Protein AF-A0A679JM27-F1 (afdb_monomer)

Mean predicted aligned error: 10.11 Å

Nearest PDB structures (foldseek):
  4mu6-assembly1_A  TM=3.374E-01  e=8.073E+00  Legionella pneumophila subsp. pneumophila str. Philadelphia 1

Radius of gyration: 31.91 Å; Cα contacts (8 Å, |Δi|>4): 393; chains: 1; bounding box: 69×32×100 Å

Organism: Variovorax paradoxus (NCBI:txid34073)

pLDDT: mean 82.08, std 11.97, range [46.47, 97.38]

Secondary structure (DSSP, 8-state):
-HHHHHHHHHHHHHHHHHHHHHHHHHHHHTTS--THHHHHHHHHHHHHHHHHHHHHHHHHHHHHHHHHHT--TTTHHHHHHHHHHHHHHHHHHHHHHHHHHHHHHHHHHHHHHHHHHHHHHHHH-GGG---HHHHH-TTSHHHHS-HHHHHHHHHHTTT--EEEEEEEEPPTT-SSSTT-EEEEEEEETT-SSEEPHHHHHHHHH--STTSS--HHHHHHHHHHHHHHSEETTEE-EEEE-TTSSSEEEEEETTEEEEEEE-SS-EEEEEEEE--

Solvent-accessible surface area (backbone atoms only — not comparable to full-atom values): 14594 Å² total; per-residue (Å²): 112,72,64,57,73,54,43,33,61,50,51,28,53,49,26,53,57,49,30,57,53,35,54,52,50,48,67,72,46,59,89,20,68,55,78,62,53,65,56,44,58,51,42,39,53,51,30,52,51,44,35,51,49,28,52,54,38,47,54,51,44,52,52,32,50,51,53,58,75,69,54,55,87,92,52,39,70,64,56,42,50,54,32,50,55,57,45,48,52,45,53,54,52,50,54,54,43,52,53,48,49,50,50,44,50,52,53,50,52,53,50,52,51,52,54,49,52,52,52,49,52,38,68,73,36,63,30,54,50,66,47,60,37,41,52,56,30,78,45,14,54,61,58,68,39,54,75,68,46,49,51,52,41,37,56,32,29,54,93,28,29,28,75,40,71,38,82,38,62,29,56,75,84,40,92,71,70,46,55,37,70,34,46,27,49,44,36,38,56,97,48,96,45,23,53,30,41,57,39,50,47,32,41,59,78,37,82,53,77,57,40,41,62,36,47,55,62,52,44,72,56,49,48,40,38,76,77,67,54,22,47,97,88,36,79,55,51,84,40,70,44,91,82,77,63,64,35,36,29,43,52,48,99,55,33,45,34,40,32,33,54,51,100,86,48,49,32,37,52,48,51,36,56,52,129

Sequence (275 aa):
MAGLRAGLPALRAQARLLRLRVDALVRLLDGSGAAELAQLQLDAVELVQVDLRCDLGGQSAEAGFKLILACDIEQVELVTRQAVLGLHLVIQDHAADVAMVHQCALNAAAVEATYQNDRDTISQFPNLGLTRFLIHDAEGPVAKLSGAELTLLNTKLAAHAAVTWVRAKLPGTRVHRSGEWLYVPETLKNFPYQPSAEVFHDWIWESRAGHGQAAGVMLTYLGPIHGKKLLLGTPYTWVQATDGNRNWKVSHPNLVLNVILDRHKALLITFYKLN

Structure (mmCIF, N/CA/C/O backbone):
data_AF-A0A679JM27-F1
#
_entry.id   AF-A0A679JM27-F1
#
loop_
_atom_site.group_PDB
_atom_site.id
_atom_site.type_symbol
_atom_site.label_atom_id
_atom_site.label_alt_id
_atom_site.label_comp_id
_atom_site.label_asym_id
_atom_site.label_entity_id
_atom_site.label_seq_id
_atom_site.pdbx_PDB_ins_code
_atom_site.Cartn_x
_atom_site.Cartn_y
_atom_site.Cartn_z
_atom_site.occupancy
_atom_site.B_iso_or_equiv
_atom_site.auth_seq_id
_atom_site.auth_comp_id
_atom_site.auth_asym_id
_atom_site.auth_atom_id
_atom_site.pdbx_PDB_model_num
ATOM 1 N N . MET A 1 1 ? 28.207 1.609 -39.167 1.00 57.12 1 MET A N 1
ATOM 2 C CA . MET A 1 1 ? 29.404 0.819 -38.785 1.00 57.12 1 MET A CA 1
ATOM 3 C C . MET A 1 1 ? 29.874 1.176 -37.372 1.00 57.12 1 MET A C 1
ATOM 5 O O . MET A 1 1 ? 29.626 0.391 -36.468 1.00 57.12 1 MET A O 1
ATOM 9 N N . ALA A 1 2 ? 30.456 2.364 -37.138 1.00 60.56 2 ALA A N 1
ATOM 10 C CA . ALA A 1 2 ? 30.930 2.784 -35.806 1.00 60.56 2 ALA A CA 1
ATOM 11 C C . ALA A 1 2 ? 29.817 2.841 -34.736 1.00 60.56 2 ALA A C 1
ATOM 13 O O . ALA A 1 2 ? 30.041 2.444 -33.597 1.00 60.56 2 ALA A O 1
ATOM 14 N N . GLY A 1 3 ? 28.600 3.242 -35.131 1.00 73.06 3 GLY A N 1
ATOM 15 C CA . GLY A 1 3 ? 27.439 3.308 -34.235 1.00 73.06 3 GLY A CA 1
ATOM 16 C C . GLY A 1 3 ? 27.034 1.965 -33.615 1.00 73.06 3 GLY A C 1
ATOM 17 O O . GLY A 1 3 ? 26.798 1.917 -32.418 1.00 73.06 3 GLY A O 1
ATOM 18 N N . LEU A 1 4 ? 27.028 0.860 -34.375 1.00 75.12 4 LEU A N 1
ATOM 19 C CA . LEU A 1 4 ? 26.673 -0.471 -33.845 1.00 75.12 4 LEU A CA 1
ATOM 20 C C . LEU A 1 4 ? 27.758 -1.042 -32.924 1.00 75.12 4 LEU A C 1
ATOM 22 O O . LEU A 1 4 ? 27.443 -1.598 -31.876 1.00 75.12 4 LEU A O 1
ATOM 26 N N . ARG A 1 5 ? 29.037 -0.874 -33.298 1.00 75.25 5 ARG A N 1
ATOM 27 C CA . ARG A 1 5 ? 30.181 -1.362 -32.506 1.00 75.25 5 ARG A CA 1
ATOM 28 C C . ARG A 1 5 ? 30.273 -0.697 -31.132 1.00 75.25 5 ARG A C 1
ATOM 30 O O . ARG A 1 5 ? 30.683 -1.350 -30.182 1.00 75.25 5 ARG A O 1
ATOM 37 N N . ALA A 1 6 ? 29.890 0.574 -31.025 1.00 79.25 6 ALA A N 1
ATOM 38 C CA . ALA A 1 6 ? 29.829 1.280 -29.747 1.00 79.25 6 ALA A CA 1
ATOM 39 C C . ALA A 1 6 ? 28.467 1.115 -29.042 1.00 79.25 6 ALA A C 1
ATOM 41 O O . ALA A 1 6 ? 28.415 0.989 -27.820 1.00 79.25 6 ALA A O 1
ATOM 42 N N . GLY A 1 7 ? 27.371 1.094 -29.805 1.00 84.31 7 GLY A N 1
ATOM 43 C CA . GLY A 1 7 ? 26.002 1.107 -29.290 1.00 84.31 7 GLY A CA 1
ATOM 44 C C . GLY A 1 7 ? 25.559 -0.202 -28.644 1.00 84.31 7 GLY A C 1
ATOM 45 O O . GLY A 1 7 ? 24.964 -0.164 -27.571 1.00 84.31 7 GLY A O 1
ATOM 46 N N . LEU A 1 8 ? 25.882 -1.361 -29.233 1.00 86.62 8 LEU A N 1
ATOM 47 C CA . LEU A 1 8 ? 25.468 -2.663 -28.687 1.00 86.62 8 LEU A CA 1
ATOM 48 C C . LEU A 1 8 ? 26.109 -2.961 -27.315 1.00 86.62 8 LEU A C 1
ATOM 50 O O . LEU A 1 8 ? 25.371 -3.305 -26.391 1.00 86.62 8 LEU A O 1
ATOM 54 N N . PRO A 1 9 ? 27.433 -2.774 -27.103 1.00 89.62 9 PRO A N 1
ATOM 55 C CA . PRO A 1 9 ? 28.026 -2.944 -25.775 1.00 89.62 9 PRO A CA 1
ATOM 56 C C . PRO A 1 9 ? 27.482 -1.957 -24.735 1.00 89.62 9 PRO A C 1
ATOM 58 O O . PRO A 1 9 ? 27.266 -2.340 -23.584 1.00 89.62 9 PRO A O 1
ATOM 61 N N . ALA A 1 10 ? 27.238 -0.701 -25.128 1.00 91.06 10 ALA A N 1
ATOM 62 C CA . ALA A 1 10 ? 26.687 0.315 -24.233 1.00 91.06 10 ALA A CA 1
ATOM 63 C C . ALA A 1 10 ? 25.250 -0.022 -23.807 1.00 91.06 10 ALA A C 1
ATOM 65 O O . ALA A 1 10 ? 24.943 0.002 -22.615 1.00 91.06 10 ALA A O 1
ATOM 66 N N . LEU A 1 11 ? 24.393 -0.402 -24.760 1.00 93.12 11 LEU A N 1
ATOM 67 C CA . LEU A 1 11 ? 23.014 -0.809 -24.494 1.00 93.12 11 LEU A CA 1
ATOM 68 C C . LEU A 1 11 ? 22.958 -2.059 -23.610 1.00 93.12 11 LEU A C 1
ATOM 70 O O . LEU A 1 11 ? 22.202 -2.097 -22.643 1.00 93.12 11 LEU A O 1
ATOM 74 N N . ARG A 1 12 ? 23.825 -3.044 -23.870 1.00 93.56 12 ARG A N 1
ATOM 75 C CA . ARG A 1 12 ? 23.976 -4.243 -23.034 1.00 93.56 12 ARG A CA 1
ATOM 76 C C . ARG A 1 12 ? 24.317 -3.896 -21.584 1.00 93.56 12 ARG A C 1
ATOM 78 O O . ARG A 1 12 ? 23.720 -4.435 -20.653 1.00 93.56 12 ARG A O 1
ATOM 85 N N . ALA A 1 13 ? 25.276 -2.992 -21.377 1.00 93.69 13 ALA A N 1
ATOM 86 C CA . ALA A 1 13 ? 25.660 -2.544 -20.041 1.00 93.69 13 ALA A CA 1
ATOM 87 C C . ALA A 1 13 ? 24.505 -1.817 -19.331 1.00 93.69 13 ALA A C 1
ATOM 89 O O . ALA A 1 13 ? 24.246 -2.081 -18.157 1.00 93.69 13 ALA A O 1
ATOM 90 N N . GLN A 1 14 ? 23.776 -0.958 -20.050 1.00 94.81 14 GLN A N 1
ATOM 91 C CA . GLN A 1 14 ? 22.591 -0.276 -19.526 1.00 94.81 14 GLN A CA 1
ATOM 92 C C . GLN A 1 14 ? 21.486 -1.263 -19.138 1.00 94.81 14 GLN A C 1
ATOM 94 O O . GLN A 1 14 ? 20.970 -1.176 -18.025 1.00 94.81 14 GLN A O 1
ATOM 99 N N . ALA A 1 15 ? 21.173 -2.238 -19.998 1.00 95.75 15 ALA A N 1
ATOM 100 C CA . ALA A 1 15 ? 20.165 -3.260 -19.727 1.00 95.75 15 ALA A CA 1
ATOM 101 C C . ALA A 1 15 ? 20.501 -4.074 -18.466 1.00 95.75 15 ALA A C 1
ATOM 103 O O . ALA A 1 15 ? 19.635 -4.298 -17.623 1.00 95.75 15 ALA A O 1
ATOM 104 N N . ARG A 1 16 ? 21.775 -4.445 -18.272 1.00 96.25 16 ARG A N 1
ATOM 105 C CA . ARG A 1 16 ? 22.239 -5.153 -17.064 1.00 96.25 16 ARG A CA 1
ATOM 106 C C . ARG A 1 16 ? 22.099 -4.328 -15.791 1.00 96.25 16 ARG A C 1
ATOM 108 O O . ARG A 1 16 ? 21.625 -4.844 -14.782 1.00 96.25 16 ARG A O 1
ATOM 115 N N . LEU A 1 17 ? 22.518 -3.064 -15.826 1.00 96.19 17 LEU A N 1
ATOM 116 C CA . LEU A 1 17 ? 22.391 -2.169 -14.674 1.00 96.19 17 LEU A CA 1
ATOM 117 C C . LEU A 1 17 ? 20.921 -1.934 -14.320 1.00 96.19 17 LEU A C 1
ATOM 119 O O . LEU A 1 17 ? 20.547 -2.001 -13.150 1.00 96.19 17 LEU A O 1
ATOM 123 N N . LEU A 1 18 ? 20.084 -1.713 -15.333 1.00 97.25 18 LEU A N 1
ATOM 124 C CA . LEU A 1 18 ? 18.654 -1.526 -15.142 1.00 97.25 18 LEU A CA 1
ATOM 125 C C . LEU A 1 18 ? 17.989 -2.793 -14.602 1.00 97.25 18 LEU A C 1
ATOM 127 O O . LEU A 1 18 ? 17.172 -2.696 -13.693 1.00 97.25 18 LEU A O 1
ATOM 131 N N . ARG A 1 19 ? 18.390 -3.979 -15.070 1.00 96.44 19 ARG A N 1
ATOM 132 C CA . ARG A 1 19 ? 17.890 -5.253 -14.545 1.00 96.44 19 ARG A CA 1
ATOM 133 C C . ARG A 1 19 ? 18.154 -5.394 -13.048 1.00 96.44 19 ARG A C 1
ATOM 135 O O . ARG A 1 19 ? 17.239 -5.739 -12.315 1.00 96.44 19 ARG A O 1
ATOM 142 N N . LEU A 1 20 ? 19.367 -5.089 -12.578 1.00 95.88 20 LEU A N 1
ATOM 143 C CA . LEU A 1 20 ? 19.686 -5.151 -11.143 1.00 95.88 20 LEU A CA 1
ATOM 144 C C . LEU A 1 20 ? 18.775 -4.236 -10.313 1.00 95.88 20 LEU A C 1
ATOM 146 O O . LEU A 1 20 ? 18.345 -4.608 -9.222 1.00 95.88 20 LEU A O 1
ATOM 150 N N . ARG A 1 21 ? 18.468 -3.047 -10.843 1.00 96.50 21 ARG A N 1
ATOM 151 C CA . ARG A 1 21 ? 17.538 -2.096 -10.226 1.00 96.50 21 ARG A CA 1
ATOM 152 C C . ARG A 1 21 ? 16.104 -2.635 -10.212 1.00 96.50 21 ARG A C 1
ATOM 154 O O . ARG A 1 21 ? 15.470 -2.608 -9.163 1.00 96.50 21 ARG A O 1
ATOM 161 N N . VAL A 1 22 ? 15.616 -3.168 -11.333 1.00 96.69 22 VAL A N 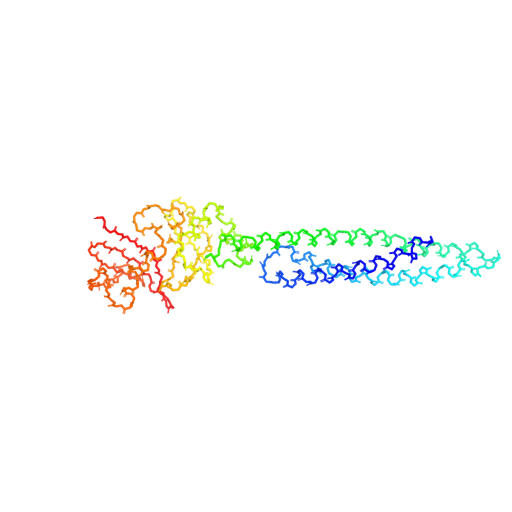1
ATOM 162 C CA . VAL A 1 22 ? 14.280 -3.781 -11.443 1.00 96.69 22 VAL A CA 1
ATOM 163 C C . VAL A 1 22 ? 14.141 -4.977 -10.496 1.00 96.69 22 VAL A C 1
ATOM 165 O O . VAL A 1 22 ? 13.184 -5.033 -9.729 1.00 96.69 22 VAL A O 1
ATOM 168 N N . ASP A 1 23 ? 15.123 -5.880 -10.458 1.00 95.62 23 ASP A N 1
ATOM 169 C CA . ASP A 1 23 ? 15.131 -7.043 -9.561 1.00 95.62 23 ASP A CA 1
ATOM 170 C C . ASP A 1 23 ? 15.071 -6.620 -8.080 1.00 95.62 23 ASP A C 1
ATOM 172 O O . ASP A 1 23 ? 14.408 -7.267 -7.263 1.00 95.62 23 ASP A O 1
ATOM 176 N N . ALA A 1 24 ? 15.735 -5.517 -7.712 1.00 94.69 24 ALA A N 1
ATOM 177 C CA . ALA A 1 24 ? 15.650 -4.959 -6.364 1.00 94.69 24 ALA A CA 1
ATOM 178 C C . ALA A 1 24 ? 14.244 -4.417 -6.049 1.00 94.69 24 ALA A C 1
ATOM 180 O O . ALA A 1 24 ? 13.729 -4.670 -4.958 1.00 94.69 24 ALA A O 1
ATOM 181 N N . LEU A 1 25 ? 13.602 -3.726 -6.997 1.00 94.31 25 LEU A N 1
ATOM 182 C CA . LEU A 1 25 ? 12.235 -3.216 -6.840 1.00 94.31 25 LEU A CA 1
ATOM 183 C C . LEU A 1 25 ? 11.207 -4.344 -6.725 1.00 94.31 25 LEU A C 1
ATOM 185 O O . LEU A 1 25 ? 10.345 -4.286 -5.850 1.00 94.31 25 LEU A O 1
ATOM 189 N N . VAL A 1 26 ? 11.344 -5.405 -7.527 1.00 93.50 26 VAL A N 1
ATOM 190 C CA . VAL A 1 26 ? 10.497 -6.605 -7.432 1.00 93.50 26 VAL A CA 1
ATOM 191 C C . VAL A 1 26 ? 10.564 -7.196 -6.024 1.00 93.50 26 VAL A C 1
ATOM 193 O O . VAL A 1 26 ? 9.528 -7.442 -5.416 1.00 93.50 26 VAL A O 1
ATOM 196 N N . ARG A 1 27 ? 11.766 -7.357 -5.455 1.00 91.25 27 ARG A N 1
ATOM 197 C CA . ARG A 1 27 ? 11.926 -7.868 -4.079 1.00 91.25 27 ARG A CA 1
ATOM 198 C C . ARG A 1 27 ? 11.341 -6.934 -3.022 1.00 91.25 27 ARG A C 1
ATOM 200 O O . ARG A 1 27 ? 10.834 -7.406 -2.012 1.00 91.25 27 ARG A O 1
ATOM 207 N N . LEU A 1 28 ? 11.435 -5.620 -3.223 1.00 89.88 28 LEU A N 1
ATOM 208 C CA . LEU A 1 28 ? 10.874 -4.634 -2.295 1.00 89.88 28 LEU A CA 1
ATOM 209 C C . LEU A 1 28 ? 9.341 -4.632 -2.294 1.00 89.88 28 LEU A C 1
ATOM 211 O O . LEU A 1 28 ? 8.736 -4.312 -1.268 1.00 89.88 28 LEU A O 1
ATOM 215 N N . LEU A 1 29 ? 8.725 -4.950 -3.429 1.00 87.69 29 LEU A N 1
ATOM 216 C CA . LEU A 1 29 ? 7.276 -4.937 -3.617 1.00 87.69 29 LEU A CA 1
ATOM 217 C C . LEU A 1 29 ? 6.634 -6.318 -3.543 1.00 87.69 29 LEU A C 1
ATOM 219 O O . LEU A 1 29 ? 5.410 -6.420 -3.627 1.00 87.69 29 LEU A O 1
ATOM 223 N N . ASP A 1 30 ? 7.414 -7.370 -3.343 1.00 87.56 30 ASP A N 1
ATOM 224 C CA . ASP A 1 30 ? 6.864 -8.703 -3.179 1.00 87.56 30 ASP A CA 1
ATOM 225 C C . ASP A 1 30 ? 5.876 -8.755 -1.995 1.00 87.56 30 ASP A C 1
ATOM 227 O O . ASP A 1 30 ? 6.110 -8.179 -0.928 1.00 87.56 30 ASP A O 1
ATOM 231 N N . GLY A 1 31 ? 4.715 -9.373 -2.216 1.00 81.00 31 GLY A N 1
ATOM 232 C CA . GLY A 1 31 ? 3.617 -9.439 -1.241 1.00 81.00 31 GLY A CA 1
ATOM 233 C C . GLY A 1 31 ? 2.916 -8.109 -0.907 1.00 81.00 31 GLY A C 1
ATOM 234 O O . GLY A 1 31 ? 2.044 -8.088 -0.039 1.00 81.00 31 GLY A O 1
ATOM 235 N N . SER A 1 32 ? 3.254 -6.998 -1.572 1.00 82.56 32 SER A N 1
ATOM 236 C CA . SER A 1 32 ? 2.656 -5.675 -1.310 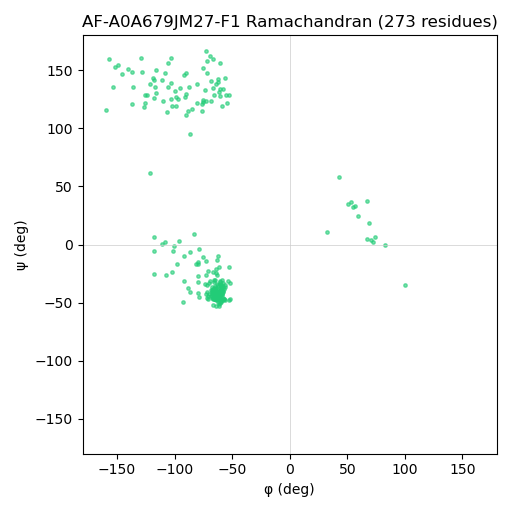1.00 82.56 32 SER A CA 1
ATOM 237 C C . SER A 1 32 ? 1.278 -5.450 -1.936 1.00 82.56 32 SER A C 1
ATOM 239 O O . SER A 1 32 ? 0.620 -4.482 -1.580 1.00 82.56 32 SER A O 1
ATOM 241 N N . GLY A 1 33 ? 0.857 -6.285 -2.888 1.00 80.31 33 GLY A N 1
ATOM 242 C CA . GLY A 1 33 ? -0.375 -6.067 -3.656 1.00 80.31 33 GLY A CA 1
ATOM 243 C C . GLY A 1 33 ? -0.310 -4.934 -4.693 1.00 80.31 33 GLY A C 1
ATOM 244 O O . GLY A 1 33 ? -1.316 -4.689 -5.352 1.00 80.31 33 GLY A O 1
ATOM 245 N N . ALA A 1 34 ? 0.840 -4.268 -4.869 1.00 85.50 34 ALA A N 1
ATOM 246 C CA . ALA A 1 34 ? 1.023 -3.215 -5.871 1.00 85.50 34 ALA A CA 1
ATOM 247 C C . ALA A 1 34 ? 0.821 -3.754 -7.301 1.00 85.50 34 ALA A C 1
ATOM 249 O O . ALA A 1 34 ? 1.400 -4.779 -7.679 1.00 85.50 34 ALA A O 1
ATOM 250 N N . ALA A 1 35 ? 0.014 -3.057 -8.106 1.00 85.62 35 ALA A N 1
ATOM 251 C CA . ALA A 1 35 ? -0.359 -3.493 -9.454 1.00 85.62 35 ALA A CA 1
ATOM 252 C C . ALA A 1 35 ? 0.841 -3.515 -10.418 1.00 85.62 35 ALA A C 1
ATOM 254 O O . ALA A 1 35 ? 0.917 -4.342 -11.327 1.00 85.62 35 ALA A O 1
ATOM 255 N N . GLU A 1 36 ? 1.809 -2.633 -10.190 1.00 88.25 36 GLU A N 1
ATOM 256 C CA . GLU A 1 36 ? 2.991 -2.442 -11.022 1.00 88.25 36 GLU A CA 1
ATOM 257 C C . GLU A 1 36 ? 4.014 -3.583 -10.886 1.00 88.25 36 GLU A C 1
ATOM 259 O O . GLU A 1 36 ? 4.895 -3.723 -11.737 1.00 88.25 36 GLU A O 1
ATOM 264 N N . LEU A 1 37 ? 3.889 -4.440 -9.860 1.00 89.31 37 LEU A N 1
ATOM 265 C CA . LEU A 1 37 ? 4.783 -5.584 -9.646 1.00 89.31 37 LEU A CA 1
ATOM 266 C C . LEU A 1 37 ? 4.794 -6.536 -10.851 1.00 89.31 37 LEU A C 1
ATOM 268 O O . LEU A 1 37 ? 5.858 -7.005 -11.252 1.00 89.31 37 LEU A O 1
ATOM 272 N N . ALA A 1 38 ? 3.624 -6.793 -11.445 1.00 90.38 38 ALA A N 1
ATOM 273 C CA . ALA A 1 38 ? 3.506 -7.671 -12.607 1.00 90.38 38 ALA A CA 1
ATOM 274 C C . ALA A 1 38 ? 4.271 -7.112 -13.817 1.00 90.38 38 ALA A C 1
ATOM 276 O O . ALA A 1 38 ? 4.968 -7.856 -14.506 1.00 90.38 38 ALA A O 1
ATOM 277 N N . GLN A 1 39 ? 4.199 -5.795 -14.039 1.00 93.81 39 GLN A N 1
ATOM 278 C CA . GLN A 1 39 ? 4.933 -5.149 -15.124 1.00 93.81 39 GLN A CA 1
ATOM 279 C C . GLN A 1 39 ? 6.448 -5.202 -14.884 1.00 93.81 39 GLN A C 1
ATOM 281 O O . GLN A 1 39 ? 7.188 -5.543 -15.799 1.00 93.81 39 GLN A O 1
ATOM 286 N N . LEU A 1 40 ? 6.921 -4.964 -13.655 1.00 94.31 40 LEU A N 1
ATOM 287 C CA . LEU A 1 40 ? 8.353 -5.065 -13.343 1.00 94.31 40 LEU A CA 1
ATOM 288 C C . LEU A 1 40 ? 8.918 -6.477 -13.545 1.00 94.31 40 LEU A C 1
ATOM 290 O O . LEU A 1 40 ? 10.066 -6.627 -13.959 1.00 94.31 40 LEU A O 1
ATOM 294 N N . GLN A 1 41 ? 8.132 -7.517 -13.263 1.00 94.25 41 GLN A N 1
ATOM 295 C CA . GLN A 1 41 ? 8.548 -8.899 -13.517 1.00 94.25 41 GLN A CA 1
ATOM 296 C C . GLN A 1 41 ? 8.713 -9.178 -15.017 1.00 94.25 41 GLN A C 1
ATOM 298 O O . GLN A 1 41 ? 9.659 -9.866 -15.403 1.00 94.25 41 GLN A O 1
ATOM 303 N N . LEU A 1 42 ? 7.837 -8.624 -15.862 1.00 95.06 42 LEU A N 1
ATOM 304 C CA . LEU A 1 42 ? 7.978 -8.698 -17.319 1.00 95.06 42 LEU A CA 1
ATOM 305 C C . LEU A 1 42 ? 9.207 -7.918 -17.798 1.00 95.06 42 LEU A C 1
ATOM 307 O O . LEU A 1 42 ? 10.016 -8.460 -18.551 1.00 95.06 42 LEU A O 1
ATOM 311 N N . ASP A 1 43 ? 9.398 -6.696 -17.298 1.00 96.50 43 ASP A N 1
ATOM 312 C CA . ASP A 1 43 ? 10.551 -5.853 -17.630 1.00 96.50 43 ASP A CA 1
ATOM 313 C C . ASP A 1 43 ? 11.875 -6.554 -17.271 1.00 96.50 43 ASP A C 1
ATOM 315 O O . ASP A 1 43 ? 12.833 -6.522 -18.044 1.00 96.50 43 ASP A O 1
ATOM 319 N N . ALA A 1 44 ? 11.934 -7.256 -16.132 1.00 95.75 44 ALA A N 1
ATOM 320 C CA . ALA A 1 44 ? 13.110 -8.029 -15.735 1.00 95.75 44 ALA A CA 1
ATOM 321 C C . ALA A 1 44 ? 13.476 -9.099 -16.777 1.00 95.75 44 ALA A C 1
ATOM 323 O O . ALA A 1 44 ? 14.653 -9.247 -17.112 1.00 95.75 44 ALA A O 1
ATOM 324 N N . VAL A 1 45 ? 12.480 -9.820 -17.307 1.00 95.94 45 VAL A N 1
ATOM 325 C CA . VAL A 1 45 ? 12.669 -10.844 -18.348 1.00 95.94 45 VAL A CA 1
ATOM 326 C C . VAL A 1 45 ? 13.104 -10.207 -19.667 1.00 95.94 45 VAL A C 1
ATOM 328 O O . VAL A 1 45 ? 14.069 -10.678 -20.274 1.00 95.94 45 VAL A O 1
ATOM 331 N N . GLU A 1 46 ? 12.455 -9.122 -20.090 1.00 95.81 46 GLU A N 1
ATOM 332 C CA . GLU A 1 46 ? 12.801 -8.414 -21.328 1.00 95.81 46 GLU A CA 1
ATOM 333 C C . GLU A 1 46 ? 14.234 -7.878 -21.300 1.00 95.81 46 GLU A C 1
ATOM 335 O O . GLU A 1 46 ? 14.975 -8.030 -22.270 1.00 95.81 46 GLU A O 1
ATOM 340 N N . LEU A 1 47 ? 14.698 -7.353 -20.164 1.00 96.62 47 LEU A N 1
ATOM 341 C CA . LEU A 1 47 ? 16.079 -6.885 -20.023 1.00 96.62 47 LEU A CA 1
ATOM 342 C C . LEU A 1 47 ? 17.110 -8.021 -20.139 1.00 96.62 47 LEU A C 1
ATOM 344 O O . LEU A 1 47 ? 18.215 -7.788 -20.637 1.00 96.62 47 LEU A O 1
ATOM 348 N N . VAL A 1 48 ? 16.769 -9.257 -19.740 1.00 95.88 48 VAL A N 1
ATOM 349 C CA . VAL A 1 48 ? 17.613 -10.437 -20.022 1.00 95.88 48 VAL A CA 1
ATOM 350 C C . VAL A 1 48 ? 17.666 -10.715 -21.518 1.00 95.88 48 VAL A C 1
ATOM 352 O O . VAL A 1 48 ? 18.739 -10.987 -22.056 1.00 95.88 48 VAL A O 1
ATOM 355 N N . GLN A 1 49 ? 16.521 -10.638 -22.194 1.00 94.81 49 GLN A N 1
ATOM 356 C CA . GLN A 1 49 ? 16.451 -10.873 -23.632 1.00 94.81 49 GLN A CA 1
ATOM 357 C C . GLN A 1 49 ? 17.237 -9.813 -24.413 1.00 94.81 49 GLN A C 1
ATOM 359 O O . GLN A 1 49 ? 17.972 -10.171 -25.329 1.00 94.81 49 GLN A O 1
ATOM 364 N N . VAL A 1 50 ? 17.181 -8.541 -24.005 1.00 93.44 50 VAL A N 1
ATOM 365 C CA . VAL A 1 50 ? 18.007 -7.464 -24.579 1.00 93.44 50 VAL A CA 1
ATOM 366 C C . VAL A 1 50 ? 19.503 -7.737 -24.380 1.00 93.44 50 VAL A C 1
ATOM 368 O O . VAL A 1 50 ? 20.276 -7.580 -25.324 1.00 93.44 50 VAL A O 1
ATOM 371 N N . ASP A 1 51 ? 19.938 -8.176 -23.189 1.00 93.94 51 ASP A N 1
ATOM 372 C CA . ASP A 1 51 ? 21.347 -8.538 -22.936 1.00 93.94 51 ASP A CA 1
ATOM 373 C C . ASP A 1 51 ? 21.822 -9.635 -23.907 1.00 93.94 51 ASP A C 1
ATOM 375 O O . ASP A 1 51 ? 22.873 -9.502 -24.542 1.00 93.94 51 ASP A O 1
ATOM 379 N N . LEU A 1 52 ? 21.011 -10.685 -24.079 1.00 92.06 52 LEU A N 1
ATOM 380 C CA . LEU A 1 52 ? 21.294 -11.786 -25.002 1.00 92.06 52 LEU A CA 1
ATOM 381 C C . LEU A 1 52 ? 21.312 -11.327 -26.467 1.00 92.06 52 LEU A C 1
ATOM 383 O O . LEU A 1 52 ? 22.252 -11.652 -27.195 1.00 92.06 52 LEU A O 1
ATOM 387 N N . ARG A 1 53 ? 20.317 -10.541 -26.900 1.00 90.94 53 ARG A N 1
ATOM 388 C CA . ARG A 1 53 ? 20.243 -9.999 -28.267 1.00 90.94 53 ARG A CA 1
ATOM 389 C C . ARG A 1 53 ? 21.415 -9.076 -28.577 1.00 90.94 53 ARG A C 1
ATOM 391 O O . ARG A 1 53 ? 22.002 -9.194 -29.649 1.00 90.94 53 ARG A O 1
ATOM 398 N N . CYS A 1 54 ? 21.830 -8.228 -27.637 1.00 89.50 54 CYS A N 1
ATOM 399 C CA . CYS A 1 54 ? 23.003 -7.373 -27.815 1.00 89.50 54 CYS A CA 1
ATOM 400 C C . CYS A 1 54 ? 24.302 -8.184 -27.954 1.00 89.50 54 CYS A C 1
ATOM 402 O O . CYS A 1 54 ? 25.174 -7.804 -28.736 1.00 89.50 54 CYS A O 1
ATOM 404 N N . ASP A 1 55 ? 24.443 -9.294 -27.222 1.00 89.75 55 ASP A N 1
ATOM 405 C CA . ASP A 1 55 ? 25.606 -10.184 -27.328 1.00 89.75 55 ASP A CA 1
ATOM 406 C C . ASP A 1 55 ? 25.663 -10.887 -28.693 1.00 89.75 55 ASP A C 1
ATOM 408 O O . ASP A 1 55 ? 26.659 -10.794 -29.415 1.00 89.75 55 ASP A O 1
ATOM 412 N N . LEU A 1 56 ? 24.557 -11.527 -29.086 1.00 87.62 56 LEU A N 1
ATOM 413 C CA . LEU A 1 56 ? 24.433 -12.242 -30.360 1.00 87.62 56 LEU A CA 1
ATOM 414 C C . LEU A 1 56 ? 24.518 -11.293 -31.563 1.00 87.62 56 LEU A C 1
ATOM 416 O O . LEU A 1 56 ? 25.195 -11.585 -32.554 1.00 87.62 56 LEU A O 1
ATOM 420 N N . GLY A 1 57 ? 23.874 -10.130 -31.466 1.00 84.12 57 GLY A N 1
ATOM 421 C CA . GLY A 1 57 ? 23.924 -9.068 -32.465 1.00 84.12 57 GLY A CA 1
ATOM 422 C C . GLY A 1 57 ? 25.328 -8.487 -32.612 1.00 84.12 57 GLY A C 1
ATOM 423 O O . GLY A 1 57 ? 25.769 -8.241 -33.733 1.00 84.12 57 GLY A O 1
ATOM 424 N N . GLY A 1 58 ? 26.078 -8.346 -31.513 1.00 84.38 58 GLY A N 1
ATOM 425 C CA . GLY A 1 58 ? 27.477 -7.916 -31.539 1.00 84.38 58 GLY A CA 1
ATOM 426 C C . GLY A 1 58 ? 28.383 -8.899 -32.285 1.00 84.38 58 GLY A C 1
ATOM 427 O O . GLY A 1 58 ? 29.170 -8.486 -33.139 1.00 84.38 58 GLY A O 1
ATOM 428 N N . GLN A 1 59 ? 28.229 -10.200 -32.024 1.00 85.44 59 GLN A N 1
ATOM 429 C CA . GLN A 1 59 ? 28.964 -11.259 -32.729 1.00 85.44 59 GLN A CA 1
ATOM 430 C C . GLN A 1 59 ? 28.617 -11.293 -34.224 1.00 85.44 59 GLN A C 1
ATOM 432 O O . GLN A 1 59 ? 29.512 -11.350 -35.070 1.00 85.44 59 GLN A O 1
ATOM 437 N N . SER A 1 60 ? 27.326 -11.192 -34.551 1.00 83.25 60 SER A N 1
ATOM 438 C CA . SER A 1 60 ? 26.826 -11.194 -35.932 1.00 83.25 60 SER A CA 1
ATOM 439 C C . SER A 1 60 ? 27.293 -9.964 -36.711 1.00 83.25 60 SER A C 1
ATOM 441 O O . SER A 1 60 ? 27.736 -10.082 -37.854 1.00 83.25 60 SER A O 1
ATOM 443 N N . ALA A 1 61 ? 27.259 -8.784 -36.083 1.00 82.44 61 ALA A N 1
ATOM 444 C CA . ALA A 1 61 ? 27.750 -7.553 -36.685 1.00 82.44 61 ALA A CA 1
ATOM 445 C C . ALA A 1 61 ? 29.255 -7.637 -36.970 1.00 82.44 61 ALA A C 1
ATOM 447 O O . ALA A 1 61 ? 29.688 -7.304 -38.070 1.00 82.44 61 ALA A O 1
ATOM 448 N N . GLU A 1 62 ? 30.051 -8.141 -36.023 1.00 84.62 62 GLU A N 1
ATOM 449 C CA . GLU A 1 62 ? 31.495 -8.296 -36.208 1.00 84.62 62 GLU A CA 1
ATOM 450 C C . GLU A 1 62 ? 31.844 -9.303 -37.313 1.00 84.62 62 GLU A C 1
ATOM 452 O O . GLU A 1 62 ? 32.739 -9.041 -38.120 1.00 84.62 62 GLU A O 1
ATOM 457 N N . ALA A 1 63 ? 31.112 -10.417 -37.405 1.00 82.56 63 ALA A N 1
ATOM 458 C CA . ALA A 1 63 ? 31.257 -11.376 -38.498 1.00 82.56 63 ALA A CA 1
ATOM 459 C C . ALA A 1 63 ? 30.915 -10.747 -39.862 1.00 82.56 63 ALA A C 1
ATOM 461 O O . ALA A 1 63 ? 31.698 -10.863 -40.807 1.00 82.56 63 ALA A O 1
ATOM 462 N N . GLY A 1 64 ? 29.798 -10.015 -39.951 1.00 79.50 64 GLY A N 1
ATOM 463 C CA . GLY A 1 64 ? 29.399 -9.288 -41.159 1.00 79.50 64 GLY A CA 1
ATOM 464 C C . GLY A 1 64 ? 30.421 -8.229 -41.582 1.00 79.50 64 GLY A C 1
ATOM 465 O O . GLY A 1 64 ? 30.740 -8.114 -42.764 1.00 79.50 64 GLY A O 1
ATOM 466 N N . PHE A 1 65 ? 31.006 -7.497 -40.628 1.00 81.81 65 PHE A N 1
ATOM 467 C CA . PHE A 1 65 ? 32.055 -6.518 -40.924 1.00 81.81 65 PHE A CA 1
ATOM 468 C C . PHE A 1 65 ? 33.327 -7.170 -41.464 1.00 81.81 65 PHE A C 1
ATOM 470 O O . PHE A 1 65 ? 33.900 -6.663 -42.427 1.00 81.81 65 PHE A O 1
ATOM 477 N N . LYS A 1 66 ? 33.762 -8.295 -40.884 1.00 82.50 66 LYS A N 1
ATOM 478 C CA . LYS A 1 66 ? 34.925 -9.042 -41.385 1.00 82.50 66 LYS A CA 1
ATOM 479 C C . LYS A 1 66 ? 34.702 -9.555 -42.806 1.00 82.50 66 LYS A C 1
ATOM 481 O O . LYS A 1 66 ? 35.609 -9.442 -43.622 1.00 82.50 66 LYS A O 1
ATOM 486 N N . LEU A 1 67 ? 33.500 -10.051 -43.110 1.00 80.06 67 LEU A N 1
ATOM 487 C CA . LEU A 1 67 ? 33.133 -10.510 -44.454 1.00 80.06 67 LEU A CA 1
ATOM 488 C C . LEU A 1 67 ? 33.190 -9.383 -45.493 1.00 80.06 67 LEU A C 1
ATOM 490 O O . LEU A 1 67 ? 33.746 -9.582 -46.566 1.00 80.06 67 LEU A O 1
ATOM 494 N N . ILE A 1 68 ? 32.680 -8.190 -45.163 1.00 78.25 68 ILE A N 1
ATOM 495 C CA . ILE A 1 68 ? 32.747 -7.022 -46.060 1.00 78.25 68 ILE A CA 1
ATOM 496 C C . ILE A 1 68 ? 34.202 -6.598 -46.309 1.00 78.25 68 ILE A C 1
ATOM 498 O O . ILE A 1 68 ? 34.563 -6.269 -47.434 1.00 78.25 68 ILE A O 1
ATOM 502 N N . LEU A 1 69 ? 35.043 -6.605 -45.269 1.00 79.94 69 LEU A N 1
ATOM 503 C CA . LEU A 1 69 ? 36.443 -6.176 -45.369 1.00 79.94 69 LEU A CA 1
ATOM 504 C C . LEU A 1 69 ? 37.341 -7.168 -46.123 1.00 79.94 69 LEU A C 1
ATOM 506 O O . LEU A 1 69 ? 38.362 -6.753 -46.661 1.00 79.94 69 LEU A O 1
ATOM 510 N N . ALA A 1 70 ? 36.987 -8.455 -46.140 1.00 78.44 70 ALA A N 1
ATOM 511 C CA . ALA A 1 70 ? 37.778 -9.521 -46.756 1.00 78.44 70 ALA A CA 1
ATOM 512 C C . ALA A 1 70 ? 37.344 -9.870 -48.194 1.00 78.44 70 ALA A C 1
ATOM 514 O O . ALA A 1 70 ? 37.860 -10.829 -48.761 1.00 78.44 70 ALA A O 1
ATOM 515 N N . CYS A 1 71 ? 36.370 -9.158 -48.767 1.00 73.88 71 CYS A N 1
ATOM 516 C CA . CYS A 1 71 ? 35.773 -9.545 -50.041 1.00 73.88 71 CYS A CA 1
ATOM 517 C C . CYS A 1 71 ? 36.630 -9.121 -51.249 1.00 73.88 71 CYS A C 1
ATOM 519 O O . CYS A 1 71 ? 36.859 -7.930 -51.458 1.00 73.88 71 CYS A O 1
ATOM 521 N N . ASP A 1 72 ? 37.038 -10.090 -52.076 1.00 64.38 72 ASP A N 1
ATOM 522 C CA . ASP A 1 72 ? 37.727 -9.856 -53.353 1.00 64.38 72 ASP A CA 1
ATOM 523 C C . ASP A 1 72 ? 36.771 -9.374 -54.460 1.00 64.38 72 ASP A C 1
ATOM 525 O O . ASP A 1 72 ? 35.582 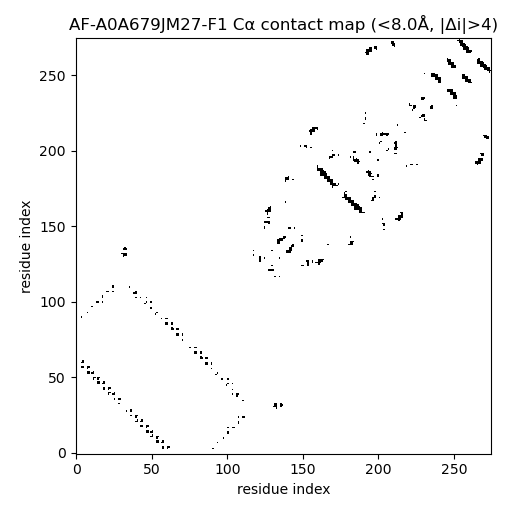-9.712 -54.471 1.00 64.38 72 ASP A O 1
ATOM 529 N N . ILE A 1 73 ? 37.322 -8.610 -55.418 1.00 61.09 73 ILE A N 1
ATOM 530 C CA . ILE A 1 73 ? 36.616 -7.811 -56.446 1.00 61.09 73 ILE A CA 1
ATOM 531 C C . ILE A 1 73 ? 35.563 -8.610 -57.244 1.00 61.09 73 ILE A C 1
ATOM 533 O O . ILE A 1 73 ? 34.524 -8.057 -57.598 1.00 61.09 73 ILE A O 1
ATOM 537 N N . GLU A 1 74 ? 35.775 -9.906 -57.485 1.00 60.75 74 GLU A N 1
ATOM 538 C CA . GLU A 1 74 ? 34.887 -10.737 -58.316 1.00 60.75 74 GLU A CA 1
ATOM 539 C C . GLU A 1 74 ? 33.613 -11.235 -57.600 1.00 60.75 74 GLU A C 1
ATOM 541 O O . GLU A 1 74 ? 32.657 -11.628 -58.267 1.00 60.75 74 GLU A O 1
ATOM 546 N N . GLN A 1 75 ? 33.550 -11.197 -56.260 1.00 61.44 75 GLN A N 1
ATOM 547 C CA . GLN A 1 75 ? 32.385 -11.655 -55.472 1.00 61.44 75 GLN A CA 1
ATOM 548 C C . GLN A 1 75 ? 31.723 -10.548 -54.635 1.00 61.44 75 GLN A C 1
ATOM 550 O O . GLN A 1 75 ? 30.790 -10.818 -53.869 1.00 61.44 75 GLN A O 1
ATOM 555 N N . VAL A 1 76 ? 32.169 -9.297 -54.807 1.00 69.94 76 VAL A N 1
ATOM 556 C CA . VAL A 1 76 ? 31.755 -8.134 -54.003 1.00 69.94 76 VAL A CA 1
ATOM 557 C C . VAL A 1 76 ? 30.241 -8.000 -53.925 1.00 69.94 76 VAL A C 1
ATOM 559 O O . VAL A 1 76 ? 29.708 -7.830 -52.834 1.00 69.94 76 VAL A O 1
ATOM 562 N N . GLU A 1 77 ? 29.511 -8.102 -55.033 1.00 71.94 77 GLU A N 1
ATOM 563 C CA . GLU A 1 77 ? 28.082 -7.774 -55.025 1.00 71.94 77 GLU A CA 1
ATOM 564 C C . GLU A 1 77 ? 27.251 -8.724 -54.141 1.00 71.94 77 GLU A C 1
ATOM 566 O O . GLU A 1 77 ? 26.461 -8.271 -53.307 1.00 71.94 77 GLU A O 1
ATOM 571 N N . LEU A 1 78 ? 27.458 -10.040 -54.261 1.00 75.94 78 LEU A N 1
ATOM 572 C CA . LEU A 1 78 ? 26.680 -11.040 -53.523 1.00 75.94 78 LEU A CA 1
ATOM 573 C C . LEU A 1 78 ? 27.024 -11.045 -52.027 1.00 75.94 78 LEU A C 1
ATOM 575 O O . LEU A 1 78 ? 26.122 -11.017 -51.184 1.00 75.94 78 LEU A O 1
ATOM 579 N N . VAL A 1 79 ? 28.319 -11.047 -51.701 1.00 74.25 79 VAL A N 1
ATOM 580 C CA . VAL A 1 79 ? 28.818 -11.097 -50.318 1.00 74.25 79 VAL A CA 1
ATOM 581 C C . VAL A 1 79 ? 28.451 -9.817 -49.570 1.00 74.25 79 VAL A C 1
ATOM 583 O O . VAL A 1 79 ? 27.966 -9.870 -48.437 1.00 74.25 79 VAL A O 1
ATOM 586 N N . THR A 1 80 ? 28.579 -8.660 -50.224 1.00 72.06 80 THR A N 1
ATOM 587 C CA . THR A 1 80 ? 28.210 -7.375 -49.616 1.00 72.06 80 THR A CA 1
ATOM 588 C C . THR A 1 80 ? 26.700 -7.287 -49.401 1.00 72.06 80 THR A C 1
ATOM 590 O O . THR A 1 80 ? 26.262 -6.828 -48.348 1.00 72.06 80 THR A O 1
ATOM 593 N N . ARG A 1 81 ? 25.876 -7.792 -50.333 1.00 78.88 81 ARG A N 1
ATOM 594 C CA . ARG A 1 81 ? 24.412 -7.802 -50.175 1.00 78.88 81 ARG A CA 1
ATOM 595 C C . ARG A 1 81 ? 23.955 -8.671 -49.004 1.00 78.88 81 ARG A C 1
ATOM 597 O O . ARG A 1 81 ? 23.110 -8.232 -48.226 1.00 78.88 81 ARG A O 1
ATOM 604 N N . GLN A 1 82 ? 24.510 -9.872 -48.848 1.00 77.00 82 GLN A N 1
ATOM 605 C CA . GLN A 1 82 ? 24.183 -10.752 -47.720 1.00 77.00 82 GLN A CA 1
ATOM 606 C C . GLN A 1 82 ? 24.615 -10.147 -46.378 1.00 77.00 82 GLN A C 1
ATOM 608 O O . GLN A 1 82 ? 23.830 -10.136 -45.428 1.00 77.00 82 GLN A O 1
ATOM 613 N N . ALA A 1 83 ? 25.820 -9.573 -46.310 1.00 77.25 83 ALA A N 1
ATOM 614 C CA . ALA A 1 83 ? 26.309 -8.916 -45.102 1.00 77.25 83 ALA A CA 1
ATOM 615 C C . ALA A 1 83 ? 25.466 -7.683 -44.724 1.00 77.25 83 ALA A C 1
ATOM 617 O O . ALA A 1 83 ? 25.156 -7.484 -43.551 1.00 77.25 83 ALA A O 1
ATOM 618 N N . VAL A 1 84 ? 25.034 -6.883 -45.705 1.00 79.50 84 VAL A N 1
ATOM 619 C CA . VAL A 1 84 ? 24.157 -5.722 -45.477 1.00 79.50 84 VAL A CA 1
ATOM 620 C C . VAL A 1 84 ? 22.773 -6.146 -44.982 1.00 79.50 84 VAL A C 1
ATOM 622 O O . VAL A 1 84 ? 22.261 -5.527 -44.052 1.00 79.50 84 VAL A O 1
ATOM 625 N N . LEU A 1 85 ? 22.181 -7.208 -45.541 1.00 80.81 85 LEU A N 1
ATOM 626 C CA . LEU A 1 85 ? 20.896 -7.738 -45.065 1.00 80.81 85 LEU A CA 1
ATOM 627 C C . LEU A 1 85 ? 20.986 -8.235 -43.615 1.00 80.81 85 LEU A C 1
ATOM 629 O O . LEU A 1 85 ? 20.121 -7.905 -42.805 1.00 80.81 85 LEU A O 1
ATOM 633 N N . GLY A 1 86 ? 22.054 -8.959 -43.264 1.00 77.81 86 GLY A N 1
ATOM 634 C CA . GLY A 1 86 ? 22.297 -9.397 -41.886 1.00 77.81 86 GLY A CA 1
ATOM 635 C C . GLY A 1 86 ? 22.486 -8.225 -40.917 1.00 77.81 86 GLY A C 1
ATOM 636 O O . GLY A 1 86 ? 21.892 -8.205 -39.842 1.00 77.81 86 GLY A O 1
ATOM 637 N N . LEU A 1 87 ? 23.247 -7.201 -41.315 1.00 81.44 87 LEU A N 1
ATOM 638 C CA . LEU A 1 87 ? 23.431 -5.984 -40.517 1.00 81.44 87 LEU A CA 1
ATOM 639 C C . LEU A 1 87 ? 22.138 -5.173 -40.365 1.00 81.44 87 LEU A C 1
ATOM 641 O O . LEU A 1 87 ? 21.948 -4.537 -39.332 1.00 81.44 87 LEU A O 1
ATOM 645 N N . HIS A 1 88 ? 21.247 -5.188 -41.360 1.00 81.81 88 HIS A N 1
ATOM 646 C CA . HIS A 1 88 ? 19.972 -4.475 -41.292 1.00 81.81 88 HIS A CA 1
ATOM 647 C C . HIS A 1 88 ? 19.063 -5.016 -40.182 1.00 81.81 88 HIS A C 1
ATOM 649 O O . HIS A 1 88 ? 18.484 -4.223 -39.444 1.00 81.81 88 HIS A O 1
ATOM 655 N N . LEU A 1 89 ? 18.999 -6.342 -40.015 1.00 81.00 89 LEU A N 1
ATOM 656 C CA . LEU A 1 89 ? 18.254 -6.973 -38.919 1.00 81.00 89 LEU A CA 1
ATOM 657 C C . LEU A 1 89 ? 18.809 -6.548 -37.553 1.00 81.00 89 LEU A C 1
ATOM 659 O O . LEU A 1 89 ? 18.058 -6.081 -36.706 1.00 81.00 89 LEU A O 1
ATOM 663 N N . VAL A 1 90 ? 20.138 -6.569 -37.388 1.00 83.69 90 VAL A N 1
ATOM 664 C CA . VAL A 1 90 ? 20.791 -6.119 -36.143 1.00 83.69 90 VAL A CA 1
ATOM 665 C C . VAL A 1 90 ?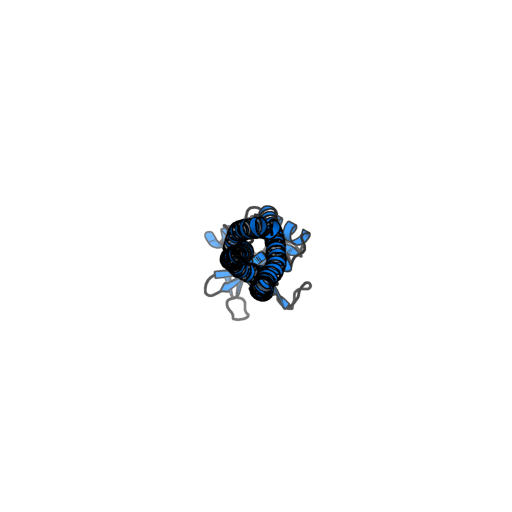 20.496 -4.643 -35.841 1.00 83.69 90 VAL A C 1
ATOM 667 O O . VAL A 1 90 ? 20.356 -4.268 -34.680 1.00 83.69 90 VAL A O 1
ATOM 670 N N . ILE A 1 91 ? 20.385 -3.785 -36.863 1.00 82.81 91 ILE A N 1
ATOM 671 C CA . ILE A 1 91 ? 20.023 -2.367 -36.688 1.00 82.81 91 ILE A CA 1
ATOM 672 C C . ILE A 1 91 ? 18.574 -2.215 -36.215 1.00 82.81 91 ILE A C 1
ATOM 674 O O . ILE A 1 91 ? 18.316 -1.399 -35.328 1.00 82.81 91 ILE A O 1
ATOM 678 N N . GLN A 1 92 ? 17.642 -2.964 -36.806 1.00 82.75 92 GLN A N 1
ATOM 679 C CA . GLN A 1 92 ? 16.231 -2.921 -36.418 1.00 82.75 92 GLN A CA 1
ATOM 680 C C . GLN A 1 92 ? 16.036 -3.416 -34.982 1.00 82.75 92 GLN A C 1
ATOM 682 O O . GLN A 1 92 ? 15.419 -2.712 -34.180 1.00 82.75 92 GLN A O 1
ATOM 687 N N . ASP A 1 93 ? 16.638 -4.558 -34.642 1.00 86.31 93 ASP A N 1
ATOM 688 C CA . ASP A 1 93 ? 16.598 -5.123 -33.291 1.00 86.31 93 ASP A CA 1
ATOM 689 C C . ASP A 1 93 ? 17.210 -4.156 -32.272 1.00 86.31 93 ASP A C 1
ATOM 691 O O . ASP A 1 93 ? 16.627 -3.903 -31.221 1.00 86.31 93 ASP A O 1
ATOM 695 N N . HIS A 1 94 ? 18.335 -3.517 -32.615 1.00 87.19 94 HIS A N 1
ATOM 696 C CA . HIS A 1 94 ? 18.969 -2.524 -31.750 1.00 87.19 94 HIS A CA 1
ATOM 697 C C . HIS A 1 94 ? 18.051 -1.330 -31.452 1.00 87.19 94 HIS A C 1
ATOM 699 O O . HIS A 1 94 ? 17.977 -0.890 -30.308 1.00 87.19 94 HIS A O 1
ATOM 705 N N . ALA A 1 95 ? 17.338 -0.800 -32.451 1.00 87.56 95 ALA A N 1
ATOM 706 C CA . ALA A 1 95 ? 16.420 0.318 -32.240 1.00 87.56 95 ALA A CA 1
ATOM 707 C C . ALA A 1 95 ? 15.234 -0.069 -31.337 1.00 87.56 95 ALA A C 1
ATOM 709 O O . ALA A 1 95 ? 14.861 0.702 -30.449 1.00 87.56 95 ALA A O 1
ATOM 710 N N . ALA A 1 96 ? 14.675 -1.267 -31.533 1.00 89.44 96 ALA A N 1
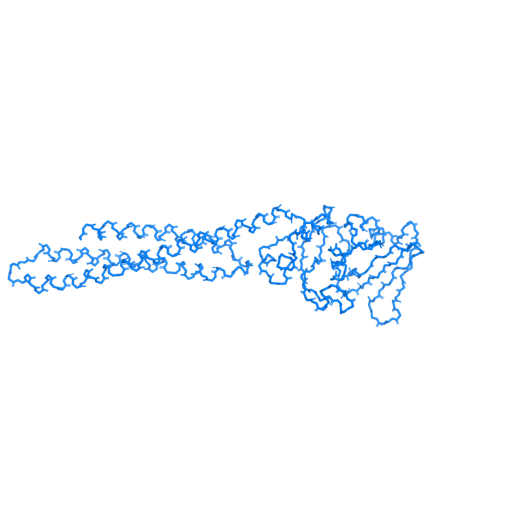ATOM 711 C CA . ALA A 1 96 ? 13.614 -1.801 -30.681 1.00 89.44 96 ALA A CA 1
ATOM 712 C C . ALA A 1 96 ? 14.102 -2.024 -29.239 1.00 89.44 96 ALA A C 1
ATOM 714 O O . ALA A 1 96 ? 13.422 -1.635 -28.289 1.00 89.44 96 ALA A O 1
ATOM 715 N N . ASP A 1 97 ? 15.310 -2.562 -29.068 1.00 93.19 97 ASP A N 1
ATOM 716 C CA . ASP A 1 97 ? 15.921 -2.793 -27.759 1.00 93.19 97 ASP A CA 1
ATOM 717 C C . ASP A 1 97 ? 16.217 -1.481 -27.016 1.00 93.19 97 ASP A C 1
ATOM 719 O O . ASP A 1 97 ? 16.012 -1.400 -25.805 1.00 93.19 97 ASP A O 1
ATOM 723 N N . VAL A 1 98 ? 16.637 -0.421 -27.719 1.00 92.62 98 VAL A N 1
ATOM 724 C CA . VAL A 1 98 ? 16.791 0.919 -27.121 1.00 92.62 98 VAL A CA 1
ATOM 725 C C . VAL A 1 98 ? 15.456 1.426 -26.573 1.00 92.62 98 VAL A C 1
ATOM 727 O O . VAL A 1 98 ? 15.402 1.903 -25.437 1.00 92.62 98 VAL A O 1
ATOM 730 N N . ALA A 1 99 ? 14.374 1.309 -27.348 1.00 93.62 99 ALA A N 1
ATOM 731 C CA . ALA A 1 99 ? 13.043 1.716 -26.903 1.00 93.62 99 ALA A CA 1
ATOM 732 C C . ALA A 1 99 ? 12.560 0.876 -25.707 1.00 93.62 99 ALA A C 1
ATOM 734 O O . ALA A 1 99 ? 12.022 1.431 -24.750 1.00 93.62 99 ALA A O 1
ATOM 735 N N . MET A 1 100 ? 12.819 -0.436 -25.721 1.00 95.75 100 MET A N 1
ATOM 736 C CA . MET A 1 100 ? 12.488 -1.342 -24.620 1.00 95.75 100 MET A CA 1
ATOM 737 C C . MET A 1 100 ? 13.225 -0.969 -23.327 1.00 95.75 100 MET A C 1
ATOM 739 O O . MET A 1 100 ? 12.595 -0.813 -22.282 1.00 95.75 100 MET A O 1
ATOM 743 N N . VAL A 1 101 ? 14.546 -0.763 -23.387 1.00 96.62 101 VAL A N 1
ATOM 744 C CA . VAL A 1 101 ? 15.348 -0.349 -22.220 1.00 96.62 101 VAL A CA 1
ATOM 745 C C . VAL A 1 101 ? 14.872 1.000 -21.684 1.00 96.62 101 VAL A C 1
ATOM 747 O O . VAL A 1 101 ? 14.777 1.180 -20.469 1.00 96.62 101 VAL A O 1
ATOM 750 N N . HIS A 1 102 ? 14.525 1.938 -22.567 1.00 96.06 102 HIS A N 1
ATOM 751 C CA . HIS A 1 102 ? 13.961 3.220 -22.158 1.00 96.06 102 HIS A CA 1
ATOM 752 C C . HIS A 1 102 ? 12.611 3.058 -21.444 1.00 96.06 102 HIS A C 1
ATOM 754 O O . HIS A 1 102 ? 12.422 3.628 -20.370 1.00 96.06 102 HIS A O 1
ATOM 760 N N . GLN A 1 103 ? 11.702 2.242 -21.983 1.00 96.62 103 GLN A N 1
ATOM 761 C CA . GLN A 1 103 ? 10.402 1.994 -21.362 1.00 96.62 103 GLN A CA 1
ATOM 762 C C . GLN A 1 103 ? 10.542 1.316 -19.993 1.00 96.62 103 GLN A C 1
ATOM 764 O O . GLN A 1 103 ? 9.931 1.765 -19.025 1.00 96.62 103 GLN A O 1
ATOM 769 N N . CYS A 1 104 ? 11.409 0.307 -19.878 1.00 97.38 104 CYS A N 1
ATOM 770 C CA . CYS A 1 104 ? 11.722 -0.333 -18.599 1.00 97.38 104 CYS A CA 1
ATOM 771 C C . CYS A 1 104 ? 12.271 0.684 -17.581 1.00 97.38 104 CYS A C 1
ATOM 773 O O . CYS A 1 104 ? 11.966 0.614 -16.391 1.00 97.38 104 CYS A O 1
ATOM 775 N N . ALA A 1 105 ? 13.069 1.661 -18.030 1.00 96.94 105 ALA A N 1
ATOM 776 C CA . ALA A 1 105 ? 13.608 2.701 -17.155 1.00 96.94 105 ALA A CA 1
ATOM 777 C C . ALA A 1 105 ? 12.517 3.653 -16.641 1.00 96.94 105 ALA A C 1
ATOM 779 O O . ALA A 1 105 ? 12.557 4.039 -15.470 1.00 96.94 105 ALA A O 1
ATOM 780 N N . LEU A 1 106 ? 11.545 4.006 -17.490 1.00 95.81 106 LEU A N 1
ATOM 781 C CA . LEU A 1 106 ? 10.380 4.802 -17.096 1.00 95.81 106 LEU A CA 1
ATOM 782 C C . LEU A 1 106 ? 9.501 4.045 -16.096 1.00 95.81 106 LEU A C 1
ATOM 784 O O . LEU A 1 106 ? 9.136 4.610 -15.065 1.00 95.81 106 LEU A O 1
ATOM 788 N N . ASN A 1 107 ? 9.228 2.764 -16.355 1.00 95.12 107 ASN A N 1
ATOM 789 C CA . ASN A 1 107 ? 8.462 1.906 -15.451 1.00 95.12 107 ASN A CA 1
ATOM 790 C C . ASN A 1 107 ? 9.146 1.800 -14.078 1.00 95.12 107 ASN A C 1
ATOM 792 O O . ASN A 1 107 ? 8.516 2.046 -13.051 1.00 95.12 107 ASN A O 1
ATOM 796 N N . ALA A 1 108 ? 10.455 1.523 -14.047 1.00 96.06 108 ALA A N 1
ATOM 797 C CA . ALA A 1 108 ? 11.223 1.455 -12.803 1.00 96.06 108 ALA A CA 1
ATOM 798 C C . ALA A 1 108 ? 11.183 2.776 -12.013 1.00 96.06 108 ALA A C 1
ATOM 800 O O . ALA A 1 108 ? 11.009 2.762 -10.796 1.00 96.06 108 ALA A O 1
ATOM 801 N N . ALA A 1 109 ? 11.308 3.921 -12.693 1.00 94.62 109 ALA A N 1
ATOM 802 C CA . ALA A 1 109 ? 11.239 5.233 -12.051 1.00 94.62 109 ALA A CA 1
ATOM 803 C C . ALA A 1 109 ? 9.843 5.541 -11.480 1.00 94.62 109 ALA A C 1
ATOM 805 O O . ALA A 1 109 ? 9.739 6.084 -10.380 1.00 94.62 109 ALA A O 1
ATOM 806 N N . ALA A 1 110 ? 8.774 5.173 -12.192 1.00 91.75 110 ALA A N 1
ATOM 807 C CA . ALA A 1 110 ? 7.407 5.330 -11.700 1.00 91.75 110 ALA A CA 1
ATOM 808 C C . ALA A 1 110 ? 7.175 4.503 -10.427 1.00 91.75 110 ALA A C 1
ATOM 810 O O . ALA A 1 110 ? 6.640 5.008 -9.442 1.00 91.75 110 ALA A O 1
ATOM 811 N N . VAL A 1 111 ? 7.654 3.258 -10.413 1.00 92.81 111 VAL A N 1
ATOM 812 C CA . VAL A 1 111 ? 7.509 2.374 -9.254 1.00 92.81 111 VAL A CA 1
ATOM 813 C C . VAL A 1 111 ? 8.315 2.852 -8.046 1.00 92.81 111 VAL A C 1
ATOM 815 O O . VAL A 1 111 ? 7.844 2.758 -6.913 1.00 92.81 111 VAL A O 1
ATOM 818 N N . GLU A 1 112 ? 9.506 3.408 -8.254 1.00 93.25 112 GLU A N 1
ATOM 819 C CA . GLU A 1 112 ? 10.262 4.043 -7.170 1.00 93.25 112 GLU A CA 1
ATOM 820 C C . GLU A 1 112 ? 9.511 5.211 -6.534 1.00 93.25 112 GLU A C 1
ATOM 822 O O . GLU A 1 112 ? 9.529 5.350 -5.310 1.00 93.25 112 GLU A O 1
ATOM 827 N N . ALA A 1 113 ? 8.820 6.019 -7.341 1.00 91.19 113 ALA A N 1
ATOM 828 C CA . ALA A 1 113 ? 7.986 7.097 -6.827 1.00 91.19 113 ALA A CA 1
ATOM 829 C C . ALA A 1 113 ? 6.821 6.548 -5.987 1.00 91.19 113 ALA A C 1
ATOM 831 O O . ALA A 1 113 ? 6.600 7.028 -4.875 1.00 91.19 113 ALA A O 1
ATOM 832 N N . THR A 1 114 ? 6.132 5.498 -6.453 1.00 89.06 114 THR A N 1
ATOM 833 C CA . THR A 1 114 ? 5.089 4.806 -5.670 1.00 89.06 114 THR A CA 1
ATOM 834 C C . THR A 1 114 ? 5.646 4.271 -4.352 1.00 89.06 114 THR A C 1
ATOM 836 O O . THR A 1 114 ? 5.096 4.530 -3.284 1.00 89.06 114 THR A O 1
ATOM 839 N N . TYR A 1 115 ? 6.794 3.596 -4.395 1.00 91.56 115 TYR A N 1
ATOM 840 C CA . TYR A 1 115 ? 7.460 3.075 -3.205 1.00 91.56 115 TYR A CA 1
ATOM 841 C C . TYR A 1 115 ? 7.828 4.179 -2.201 1.00 91.56 115 TYR A C 1
ATOM 843 O O . TYR A 1 115 ? 7.695 3.986 -0.989 1.00 91.56 115 TYR A O 1
ATOM 851 N N . GLN A 1 116 ? 8.300 5.330 -2.683 1.00 93.00 116 GLN A N 1
ATOM 852 C CA . GLN A 1 116 ? 8.612 6.469 -1.827 1.00 93.00 116 GLN A CA 1
ATOM 853 C C . GLN A 1 116 ? 7.340 7.059 -1.201 1.00 93.00 116 GLN A C 1
ATOM 855 O O . GLN A 1 116 ? 7.320 7.278 0.008 1.00 93.00 116 GLN A O 1
ATOM 860 N N . ASN A 1 117 ? 6.258 7.202 -1.971 1.00 91.50 117 ASN A N 1
ATOM 861 C CA . ASN A 1 117 ? 4.961 7.652 -1.457 1.00 91.50 117 ASN A CA 1
ATOM 862 C C . ASN A 1 117 ? 4.412 6.714 -0.368 1.00 91.50 117 ASN A C 1
ATOM 864 O O . ASN A 1 117 ? 3.900 7.181 0.653 1.00 91.50 117 ASN A O 1
ATOM 868 N N . ASP A 1 118 ? 4.563 5.396 -0.535 1.00 93.00 118 ASP A N 1
ATOM 869 C CA . ASP A 1 118 ? 4.180 4.416 0.486 1.00 93.00 118 ASP A CA 1
ATOM 870 C C . ASP A 1 118 ? 4.977 4.625 1.780 1.00 93.00 118 ASP A C 1
ATOM 872 O O . ASP A 1 118 ? 4.422 4.602 2.882 1.00 93.00 118 ASP A O 1
ATOM 876 N N . ARG A 1 119 ? 6.295 4.847 1.667 1.00 93.62 119 ARG A N 1
ATOM 877 C CA . ARG A 1 119 ? 7.157 5.126 2.827 1.00 93.62 119 ARG A CA 1
ATOM 878 C C . ARG A 1 119 ? 6.759 6.415 3.530 1.00 93.62 119 ARG A C 1
ATOM 880 O O . ARG A 1 119 ? 6.726 6.437 4.761 1.00 93.62 119 ARG A O 1
ATOM 887 N N . ASP A 1 120 ? 6.459 7.454 2.766 1.00 95.44 120 ASP A N 1
ATOM 888 C CA . ASP A 1 120 ? 6.049 8.745 3.306 1.00 95.44 120 ASP A CA 1
ATOM 889 C C . ASP A 1 120 ? 4.698 8.621 4.019 1.00 95.44 120 ASP A C 1
ATOM 891 O O . ASP A 1 120 ? 4.559 9.097 5.143 1.00 95.44 120 ASP A O 1
ATOM 895 N N . THR A 1 121 ? 3.753 7.864 3.451 1.00 94.56 121 THR A N 1
ATOM 896 C CA . THR A 1 121 ? 2.455 7.556 4.077 1.00 94.56 121 THR A CA 1
ATOM 897 C C . THR A 1 121 ? 2.626 6.822 5.410 1.00 94.56 121 THR A C 1
ATOM 899 O O . THR A 1 121 ? 2.029 7.206 6.417 1.00 94.56 121 THR A O 1
ATOM 902 N N . ILE A 1 122 ? 3.477 5.790 5.456 1.00 94.31 122 ILE A N 1
ATOM 903 C CA . ILE A 1 122 ? 3.776 5.050 6.695 1.00 94.31 122 ILE A CA 1
ATOM 904 C C . ILE A 1 122 ? 4.405 5.976 7.745 1.00 94.31 122 ILE A C 1
ATOM 906 O O . ILE A 1 122 ? 4.046 5.917 8.921 1.00 94.31 122 ILE A O 1
ATOM 910 N N . SER A 1 123 ? 5.328 6.841 7.323 1.00 94.56 123 SER A N 1
ATOM 911 C CA . SER A 1 123 ? 5.998 7.810 8.194 1.00 94.56 123 SER A CA 1
ATOM 912 C C . SER A 1 123 ? 5.034 8.873 8.734 1.00 94.56 123 SER A C 1
ATOM 914 O O . SER A 1 123 ? 5.115 9.253 9.902 1.00 94.56 123 SER A O 1
ATOM 916 N N . GLN A 1 124 ? 4.090 9.327 7.907 1.00 94.69 124 GLN A N 1
ATOM 917 C CA . GLN A 1 124 ? 3.100 10.341 8.265 1.00 94.69 124 GLN A CA 1
ATOM 918 C C . GLN A 1 124 ? 2.060 9.814 9.265 1.00 94.69 124 GLN A C 1
ATOM 920 O O . GLN A 1 124 ? 1.601 10.565 10.131 1.00 94.69 124 GLN A O 1
ATOM 925 N N . PHE A 1 125 ? 1.710 8.525 9.186 1.00 94.56 125 PHE A N 1
ATOM 926 C CA . PHE A 1 125 ? 0.690 7.901 10.036 1.00 94.56 125 PHE A CA 1
ATOM 927 C C . PHE A 1 125 ? 1.234 6.715 10.857 1.00 94.56 125 PHE A C 1
ATOM 929 O O . PHE A 1 125 ? 0.755 5.583 10.726 1.00 94.56 125 PHE A O 1
ATOM 936 N N . PRO A 1 126 ? 2.213 6.945 11.752 1.00 92.62 126 PRO A N 1
ATOM 937 C CA . PRO A 1 126 ? 2.976 5.874 12.393 1.00 92.62 126 PRO A CA 1
ATOM 938 C C . PRO A 1 126 ? 2.144 4.997 13.342 1.00 92.62 126 PRO A C 1
ATOM 940 O O . PRO A 1 126 ? 2.498 3.843 13.582 1.00 92.62 126 PRO A O 1
ATOM 943 N N . ASN A 1 127 ? 1.025 5.501 13.874 1.00 93.44 127 ASN A N 1
ATOM 944 C CA . ASN A 1 127 ? 0.172 4.736 14.786 1.00 93.44 127 ASN A CA 1
ATOM 945 C C . ASN A 1 127 ? -0.776 3.790 14.037 1.00 93.44 127 ASN A C 1
ATOM 947 O O . ASN A 1 127 ? -1.315 2.859 14.630 1.00 93.44 127 ASN A O 1
ATOM 951 N N . LEU A 1 128 ? -0.986 3.988 12.736 1.00 93.19 128 LEU A N 1
ATOM 952 C CA . LEU A 1 128 ? -1.884 3.139 11.954 1.00 93.19 128 LEU A CA 1
ATOM 953 C C . LEU A 1 128 ? -1.274 1.768 11.622 1.00 93.19 128 LEU A C 1
ATOM 955 O O . LEU A 1 128 ? -1.997 0.897 11.151 1.00 93.19 128 LEU A O 1
ATOM 959 N N . GLY A 1 129 ? 0.027 1.549 11.848 1.00 92.19 129 GLY A N 1
ATOM 960 C CA . GLY A 1 129 ? 0.675 0.264 11.551 1.00 92.19 129 GLY A CA 1
ATOM 961 C C . GLY A 1 129 ? 0.450 -0.202 10.111 1.00 92.19 129 GLY A C 1
ATOM 962 O O . GLY A 1 129 ? 0.216 -1.386 9.869 1.00 92.19 129 GLY A O 1
ATOM 963 N N . LEU A 1 130 ? 0.435 0.746 9.168 1.00 93.38 130 LEU A N 1
ATOM 964 C CA . LEU A 1 130 ? 0.156 0.473 7.764 1.00 93.38 130 LEU A CA 1
ATOM 965 C C . LEU A 1 130 ? 1.274 -0.376 7.162 1.00 93.38 130 LEU A C 1
ATOM 967 O O . LEU A 1 130 ? 2.461 -0.095 7.327 1.00 93.38 130 LEU A O 1
ATOM 971 N N . THR A 1 131 ? 0.874 -1.402 6.423 1.00 92.00 131 THR A N 1
ATOM 972 C CA . THR A 1 131 ? 1.747 -2.156 5.524 1.00 92.00 131 THR A CA 1
ATOM 973 C C . THR A 1 131 ? 1.464 -1.716 4.091 1.00 92.00 131 THR A C 1
ATOM 975 O O . THR A 1 131 ? 0.387 -1.190 3.817 1.00 92.00 131 THR A O 1
ATOM 978 N N . ARG A 1 132 ? 2.386 -1.962 3.150 1.00 90.88 132 ARG A N 1
ATOM 979 C CA . ARG A 1 132 ? 2.122 -1.661 1.728 1.00 90.88 132 ARG A CA 1
ATOM 980 C C . ARG A 1 132 ? 0.872 -2.367 1.210 1.00 90.88 132 ARG A C 1
ATOM 982 O O . ARG A 1 132 ? 0.078 -1.747 0.522 1.00 90.88 132 ARG A O 1
ATOM 989 N N . PHE A 1 133 ? 0.647 -3.608 1.644 1.00 90.25 133 PHE A N 1
ATOM 990 C CA . PHE A 1 133 ? -0.589 -4.331 1.348 1.00 90.25 133 PHE A CA 1
ATOM 991 C C . PHE A 1 133 ? -1.835 -3.532 1.739 1.00 90.25 133 PHE A C 1
ATOM 993 O O . PHE A 1 133 ? -2.735 -3.365 0.930 1.00 90.25 133 PHE A O 1
ATOM 1000 N N . LEU A 1 134 ? -1.868 -2.964 2.946 1.00 92.62 134 LEU A N 1
ATOM 1001 C CA . LEU A 1 134 ? -3.008 -2.167 3.411 1.00 92.62 134 LEU A CA 1
ATOM 1002 C C . LEU A 1 134 ? -3.141 -0.805 2.718 1.00 92.62 134 LEU A C 1
ATOM 1004 O O . LEU A 1 134 ? -4.227 -0.228 2.744 1.00 92.62 134 LEU A O 1
ATOM 1008 N N . ILE A 1 135 ? -2.052 -0.277 2.154 1.00 93.12 135 ILE A N 1
ATOM 1009 C CA . ILE A 1 135 ? -2.071 0.953 1.353 1.00 93.12 135 ILE A CA 1
ATOM 1010 C C . ILE A 1 135 ? -2.771 0.694 0.015 1.00 93.12 135 ILE A C 1
ATOM 1012 O O . ILE A 1 135 ? -3.621 1.485 -0.386 1.00 93.12 135 ILE A O 1
ATOM 1016 N N . HIS A 1 136 ? -2.443 -0.428 -0.634 1.00 89.94 136 HIS A N 1
ATOM 1017 C CA . HIS A 1 136 ? -2.928 -0.776 -1.976 1.00 89.94 136 HIS A CA 1
ATOM 1018 C C . HIS A 1 136 ? -4.211 -1.620 -1.985 1.00 89.94 136 HIS A C 1
ATOM 1020 O O . HIS A 1 136 ? -4.823 -1.800 -3.037 1.00 89.94 136 HIS A O 1
ATOM 1026 N N . ASP A 1 137 ? -4.659 -2.125 -0.834 1.00 90.62 137 ASP A N 1
ATOM 1027 C CA . ASP A 1 137 ? -5.948 -2.807 -0.717 1.00 90.62 137 ASP A CA 1
ATOM 1028 C C . ASP A 1 137 ? -7.107 -1.811 -0.905 1.00 90.62 137 ASP A C 1
ATOM 1030 O O . ASP A 1 137 ? -7.240 -0.834 -0.164 1.00 90.62 137 ASP A O 1
ATOM 1034 N N . ALA A 1 138 ? -7.991 -2.083 -1.868 1.00 87.81 138 ALA A N 1
ATOM 1035 C CA . ALA A 1 138 ? -9.149 -1.246 -2.190 1.00 87.81 138 ALA A CA 1
ATOM 1036 C C . ALA A 1 138 ? -10.152 -1.088 -1.027 1.00 87.81 138 ALA A C 1
ATOM 1038 O O . ALA A 1 138 ? -10.974 -0.164 -1.026 1.00 87.81 138 ALA A O 1
ATOM 1039 N N . GLU A 1 139 ? -10.120 -1.986 -0.042 1.00 87.56 139 GLU A N 1
ATOM 1040 C CA . GLU A 1 139 ? -10.892 -1.896 1.200 1.00 87.56 139 GLU A CA 1
ATOM 1041 C C . GLU A 1 139 ? -10.070 -1.407 2.397 1.00 87.56 139 GLU A C 1
ATOM 1043 O O . GLU A 1 139 ? -10.627 -1.176 3.479 1.00 87.56 139 GLU A O 1
ATOM 1048 N N . GLY A 1 140 ? -8.760 -1.244 2.207 1.00 89.81 140 GLY A N 1
ATOM 1049 C CA . GLY A 1 140 ? -7.814 -0.754 3.194 1.00 89.81 140 GLY A CA 1
ATOM 1050 C C . GLY A 1 140 ? -8.147 0.662 3.674 1.00 89.81 140 GLY A C 1
ATOM 1051 O O . GLY A 1 140 ? -8.803 1.438 2.968 1.00 89.81 140 GLY A O 1
ATOM 1052 N N . PRO A 1 141 ? -7.686 1.047 4.877 1.00 90.75 141 PRO A N 1
ATOM 1053 C CA . PRO A 1 141 ? -7.967 2.369 5.431 1.00 90.75 141 PRO A CA 1
ATOM 1054 C C . PRO A 1 141 ? -7.456 3.499 4.526 1.00 90.75 141 PRO A C 1
ATOM 1056 O O . PRO A 1 141 ? -8.084 4.549 4.475 1.00 90.75 141 PRO A O 1
ATOM 1059 N N . VAL A 1 142 ? -6.371 3.289 3.775 1.00 92.38 142 VAL A N 1
ATOM 1060 C CA . VAL A 1 142 ? -5.784 4.321 2.902 1.00 92.38 142 VAL A CA 1
ATOM 1061 C C . VAL A 1 142 ? -6.619 4.570 1.645 1.00 92.38 142 VAL A C 1
ATOM 1063 O O . VAL A 1 142 ? -6.738 5.712 1.216 1.00 92.38 142 VAL A O 1
ATOM 1066 N N . ALA A 1 143 ? -7.259 3.537 1.093 1.00 90.12 143 ALA A N 1
ATOM 1067 C CA . ALA A 1 143 ? -8.159 3.680 -0.052 1.00 90.12 143 ALA A CA 1
ATOM 1068 C C . ALA A 1 143 ? -9.553 4.192 0.351 1.00 90.12 143 ALA A C 1
ATOM 1070 O O . ALA A 1 143 ? -10.267 4.795 -0.451 1.00 90.12 143 ALA A O 1
ATOM 1071 N N . LYS A 1 144 ? -9.974 3.918 1.592 1.00 90.25 144 LYS A N 1
ATOM 1072 C CA . LYS A 1 144 ? -11.335 4.184 2.073 1.00 90.25 144 LYS A CA 1
ATOM 1073 C C . LYS A 1 144 ? -11.500 5.482 2.854 1.00 90.25 144 LYS A C 1
ATOM 1075 O O . LYS A 1 144 ? -12.647 5.872 3.070 1.00 90.25 144 LYS A O 1
ATOM 1080 N N . LEU A 1 145 ? -10.424 6.090 3.339 1.00 90.81 145 LEU A N 1
ATOM 1081 C CA . LEU A 1 145 ? -10.462 7.289 4.176 1.00 90.81 145 LEU A CA 1
ATOM 1082 C C . LEU A 1 145 ? -9.747 8.441 3.479 1.00 90.81 145 LEU A C 1
ATOM 1084 O O . LEU A 1 145 ? -8.698 8.266 2.867 1.00 90.81 145 LEU A O 1
ATOM 1088 N N . SER A 1 146 ? -10.292 9.643 3.621 1.00 91.31 146 SER A N 1
ATOM 1089 C CA . SER A 1 146 ? -9.603 10.870 3.235 1.00 91.31 146 SER A CA 1
ATOM 1090 C C . SER A 1 146 ? -8.380 11.130 4.127 1.00 91.31 146 SER A C 1
ATOM 1092 O O . SER A 1 146 ? -8.294 10.661 5.264 1.00 91.31 146 SER A O 1
ATOM 1094 N N . GLY A 1 147 ? -7.439 11.954 3.653 1.00 90.69 147 GLY A N 1
ATOM 1095 C CA . GLY A 1 147 ? -6.245 12.314 4.432 1.00 90.69 147 GLY A CA 1
ATOM 1096 C C . GLY A 1 147 ? -6.558 12.968 5.788 1.00 90.69 147 GLY A C 1
ATOM 1097 O O . GLY A 1 147 ? -5.852 12.733 6.772 1.00 90.69 147 GLY A O 1
ATOM 1098 N N . ALA A 1 148 ? -7.647 13.739 5.880 1.00 91.19 148 ALA A N 1
ATOM 1099 C CA . ALA A 1 148 ? -8.104 14.322 7.142 1.00 91.19 148 ALA A CA 1
ATOM 1100 C C . ALA A 1 148 ? -8.613 13.247 8.121 1.00 91.19 148 ALA A C 1
ATOM 1102 O O . ALA A 1 148 ? -8.287 13.290 9.308 1.00 91.19 148 ALA A O 1
ATOM 1103 N N . GLU A 1 149 ? -9.353 12.252 7.627 1.00 91.38 149 GLU A N 1
ATOM 1104 C CA . GLU A 1 149 ? -9.855 11.127 8.428 1.00 91.38 149 GLU A CA 1
ATOM 1105 C C . GLU A 1 149 ? -8.715 10.221 8.911 1.00 91.38 149 GLU A C 1
ATOM 1107 O O . GLU A 1 149 ? -8.698 9.835 10.080 1.00 91.38 149 GLU A O 1
ATOM 1112 N N . LEU A 1 150 ? -7.716 9.950 8.063 1.00 92.75 150 LEU A N 1
ATOM 1113 C CA . LEU A 1 150 ? -6.496 9.232 8.457 1.00 92.75 150 LEU A CA 1
ATOM 1114 C C . LEU A 1 150 ? -5.731 9.980 9.553 1.00 92.75 150 LEU A C 1
ATOM 1116 O O . LEU A 1 150 ? -5.309 9.376 10.540 1.00 92.75 150 LEU A O 1
ATOM 1120 N N . THR A 1 151 ? -5.602 11.302 9.418 1.00 92.06 151 THR A N 1
ATOM 1121 C CA . THR A 1 151 ? -4.954 12.156 10.424 1.00 92.06 151 THR A CA 1
ATOM 1122 C C . THR A 1 151 ? -5.701 12.108 11.756 1.00 92.06 151 THR A C 1
ATOM 1124 O O . THR A 1 151 ? -5.086 11.942 12.816 1.00 92.06 151 THR A O 1
ATOM 1127 N N . LEU A 1 152 ? -7.032 12.209 11.715 1.00 90.19 152 LEU A N 1
ATOM 1128 C CA . LEU A 1 152 ? -7.879 12.133 12.899 1.00 90.19 152 LEU A CA 1
ATOM 1129 C C . LEU A 1 152 ? -7.755 10.768 13.582 1.00 90.19 152 LEU A C 1
ATOM 1131 O O . LEU A 1 152 ? -7.531 10.710 14.791 1.00 90.19 152 LEU A O 1
ATOM 1135 N N . LEU A 1 153 ? -7.837 9.677 12.818 1.00 91.12 153 LEU A N 1
ATOM 1136 C CA . LEU A 1 153 ? -7.685 8.320 13.335 1.00 91.12 153 LEU A CA 1
ATOM 1137 C C . LEU A 1 153 ? -6.305 8.114 13.977 1.00 91.12 153 LEU A C 1
ATOM 1139 O O . LEU A 1 153 ? -6.215 7.669 15.122 1.00 91.12 153 LEU A O 1
ATOM 1143 N N . ASN A 1 154 ? -5.233 8.498 13.279 1.00 92.06 154 ASN A N 1
ATOM 1144 C CA . ASN A 1 154 ? -3.860 8.402 13.777 1.00 92.06 154 ASN A CA 1
ATOM 1145 C C . ASN A 1 154 ? -3.661 9.193 15.085 1.00 92.06 154 ASN A C 1
ATOM 1147 O O . ASN A 1 154 ? -2.930 8.751 15.975 1.00 92.06 154 ASN A O 1
ATOM 1151 N N . THR A 1 155 ? -4.355 10.327 15.227 1.00 89.75 155 THR A N 1
ATOM 1152 C CA . THR A 1 155 ? -4.364 11.148 16.448 1.00 89.75 155 THR A CA 1
ATOM 1153 C C . THR A 1 155 ? -5.144 10.476 17.578 1.00 89.75 155 THR A C 1
ATOM 1155 O O . THR A 1 155 ? -4.652 10.392 18.704 1.00 89.75 155 THR A O 1
ATOM 1158 N N . LYS A 1 156 ? -6.342 9.944 17.292 1.00 88.44 156 LYS A N 1
ATOM 1159 C CA . LYS A 1 156 ? -7.185 9.255 18.285 1.00 88.44 156 LYS A CA 1
ATOM 1160 C C . LYS A 1 156 ? -6.526 7.997 18.842 1.00 88.44 156 LYS A C 1
ATOM 1162 O O . LYS A 1 156 ? -6.786 7.638 19.987 1.00 88.44 156 LYS A O 1
ATOM 1167 N N . LEU A 1 157 ? -5.624 7.362 18.101 1.00 88.62 157 LEU A N 1
ATOM 1168 C CA . LEU A 1 157 ? -4.849 6.246 18.634 1.00 88.62 157 LEU A CA 1
ATOM 1169 C C . LEU A 1 157 ? -3.917 6.639 19.798 1.00 88.62 157 LEU A C 1
ATOM 1171 O O . LEU A 1 157 ? -3.598 5.770 20.597 1.00 88.62 157 LEU A O 1
ATOM 1175 N N . ALA A 1 158 ? -3.544 7.916 19.967 1.00 83.06 158 ALA A N 1
ATOM 1176 C CA . ALA A 1 158 ? -2.902 8.462 21.174 1.00 83.06 158 ALA A CA 1
ATOM 1177 C C . ALA A 1 158 ? -1.796 7.575 21.796 1.00 83.06 158 ALA A C 1
ATOM 1179 O O . ALA A 1 158 ? -1.886 7.188 22.959 1.00 83.06 158 ALA A O 1
ATOM 1180 N N . ALA A 1 159 ? -0.757 7.262 21.014 1.00 77.56 159 ALA A N 1
ATOM 1181 C CA . ALA A 1 159 ? 0.378 6.388 21.367 1.00 77.56 159 ALA A CA 1
ATOM 1182 C C . ALA A 1 159 ? 0.090 4.872 21.419 1.00 77.56 159 ALA A C 1
ATOM 1184 O O . ALA A 1 159 ? 0.972 4.079 21.761 1.00 77.56 159 ALA A O 1
ATOM 1185 N N . HIS A 1 160 ? -1.105 4.446 21.014 1.00 87.38 160 HIS A N 1
ATOM 1186 C CA . HIS A 1 160 ? -1.385 3.062 20.643 1.00 87.38 160 HIS A CA 1
ATOM 1187 C C . HIS A 1 160 ? -1.134 2.874 19.152 1.00 87.38 160 HIS A C 1
ATOM 1189 O O . HIS A 1 160 ? -1.346 3.791 18.370 1.00 87.38 160 HIS A O 1
ATOM 1195 N N . ALA A 1 161 ? -0.687 1.686 18.755 1.00 89.62 161 ALA A N 1
ATOM 1196 C CA . ALA A 1 161 ? -0.483 1.360 17.350 1.00 89.62 161 ALA A CA 1
ATOM 1197 C C . ALA A 1 161 ? -1.419 0.227 16.943 1.00 89.62 161 ALA A C 1
ATOM 1199 O O . ALA A 1 161 ? -1.534 -0.747 17.693 1.00 89.62 161 ALA A O 1
ATOM 1200 N N . ALA A 1 162 ? -2.063 0.332 15.783 1.00 91.56 162 ALA A N 1
ATOM 1201 C CA . ALA A 1 162 ? -2.700 -0.823 15.168 1.00 91.56 162 ALA A CA 1
ATOM 1202 C C . ALA A 1 162 ? -1.614 -1.827 14.768 1.00 91.56 162 ALA A C 1
ATOM 1204 O O . ALA A 1 162 ? -0.612 -1.464 14.160 1.00 91.56 162 ALA A O 1
ATOM 1205 N N . VAL A 1 163 ? -1.780 -3.081 15.179 1.00 87.44 163 VAL A N 1
ATOM 1206 C CA . VAL A 1 163 ? -0.793 -4.149 14.938 1.00 87.44 163 VAL A CA 1
ATOM 1207 C C . VAL A 1 163 ? -1.301 -5.122 13.882 1.00 87.44 163 VAL A C 1
ATOM 1209 O O . VAL A 1 163 ? -0.527 -5.764 13.179 1.00 87.44 163 VAL A O 1
ATOM 1212 N N . THR A 1 164 ? -2.618 -5.237 13.749 1.00 89.19 164 THR A N 1
ATOM 1213 C CA . THR A 1 164 ? -3.262 -6.088 12.753 1.00 89.19 164 THR A CA 1
ATOM 1214 C C . THR A 1 164 ? -4.544 -5.418 12.304 1.00 89.19 164 THR A C 1
ATOM 1216 O O . THR A 1 164 ? -5.201 -4.753 13.107 1.00 89.19 164 THR A O 1
ATOM 1219 N N . TRP A 1 165 ? -4.895 -5.601 11.038 1.00 92.31 165 TRP A N 1
ATOM 1220 C CA . TRP A 1 165 ? -6.125 -5.100 10.444 1.00 92.31 165 TRP A CA 1
ATOM 1221 C C . TRP A 1 165 ? -6.930 -6.275 9.895 1.00 92.31 165 TRP A C 1
ATOM 1223 O O . TRP A 1 165 ? -6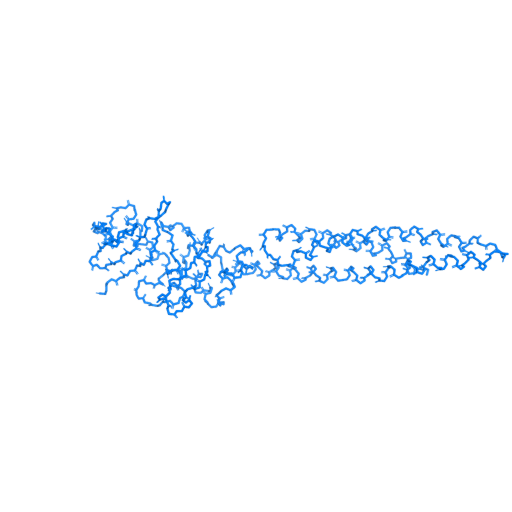.361 -7.182 9.289 1.00 92.31 165 TRP A O 1
ATOM 1233 N N . VAL A 1 166 ? -8.245 -6.261 10.094 1.00 91.19 166 VAL A N 1
ATOM 1234 C CA . VAL A 1 166 ? -9.160 -7.293 9.592 1.00 91.19 166 VAL A CA 1
ATOM 1235 C C . VAL A 1 166 ? -10.304 -6.669 8.825 1.00 91.19 166 VAL A C 1
ATOM 1237 O O . VAL A 1 166 ? -10.770 -5.578 9.141 1.00 91.19 166 VAL A O 1
ATOM 1240 N N . ARG A 1 167 ? -10.791 -7.393 7.827 1.00 91.50 167 ARG A N 1
ATOM 1241 C CA . ARG A 1 167 ? -11.960 -6.997 7.056 1.00 91.50 167 ARG A CA 1
ATOM 1242 C C . ARG A 1 167 ? -13.231 -7.236 7.871 1.00 91.50 167 ARG A C 1
ATOM 1244 O O . ARG A 1 167 ? -13.492 -8.360 8.300 1.00 91.50 167 ARG A O 1
ATOM 1251 N N . ALA A 1 168 ? -14.042 -6.200 8.051 1.00 89.12 168 ALA A N 1
ATOM 1252 C CA . ALA A 1 168 ? -15.319 -6.281 8.749 1.00 89.12 168 ALA A CA 1
ATOM 1253 C C . ALA A 1 168 ? -16.388 -5.431 8.049 1.00 89.12 168 ALA A C 1
ATOM 1255 O O . ALA A 1 168 ? -16.083 -4.434 7.394 1.00 89.12 168 ALA A O 1
ATOM 1256 N N . LYS A 1 169 ? -17.654 -5.843 8.168 1.00 89.44 169 LYS A N 1
ATOM 1257 C CA . LYS A 1 169 ? -18.790 -5.142 7.561 1.00 89.44 169 LYS A CA 1
ATOM 1258 C C . LYS A 1 169 ? -19.427 -4.193 8.566 1.00 89.44 169 LYS A C 1
ATOM 1260 O O . LYS A 1 169 ? -19.701 -4.599 9.697 1.00 89.44 169 LYS A O 1
ATOM 1265 N N . LEU A 1 170 ? -19.719 -2.966 8.147 1.00 86.62 170 LEU A N 1
ATOM 1266 C CA . LEU A 1 170 ? -20.496 -2.045 8.967 1.00 86.62 170 LEU A CA 1
ATOM 1267 C C . LEU A 1 170 ? -21.948 -2.511 9.102 1.00 86.62 170 LEU A C 1
ATOM 1269 O O . LEU A 1 170 ? -22.545 -2.963 8.118 1.00 86.62 170 LEU A O 1
ATOM 1273 N N . PRO A 1 171 ? -22.553 -2.366 10.293 1.00 82.75 171 PRO A N 1
ATOM 1274 C CA . PRO A 1 171 ? -23.984 -2.562 10.454 1.00 82.75 171 PRO A CA 1
ATOM 1275 C C . PRO A 1 171 ? -24.775 -1.651 9.510 1.00 82.75 171 PRO A C 1
ATOM 1277 O O . PRO A 1 171 ? -24.437 -0.481 9.325 1.00 82.75 171 PRO A O 1
ATOM 1280 N N . GLY A 1 172 ? -25.886 -2.164 8.976 1.00 82.25 172 GLY A N 1
ATOM 1281 C CA . GLY A 1 172 ? -26.795 -1.400 8.110 1.00 82.25 172 GLY A CA 1
ATOM 1282 C C . GLY A 1 172 ? -27.458 -0.189 8.791 1.00 82.25 172 GLY A C 1
ATOM 1283 O O . GLY A 1 172 ? -28.110 0.625 8.145 1.00 82.25 172 GLY A O 1
ATOM 1284 N N . THR A 1 173 ? -27.311 -0.071 10.110 1.00 78.06 173 THR A N 1
ATOM 1285 C CA . THR A 1 173 ? -27.890 0.993 10.936 1.00 78.06 173 THR A CA 1
ATOM 1286 C C . THR A 1 173 ? -27.018 2.246 11.020 1.00 78.06 173 THR A C 1
ATOM 1288 O O . THR A 1 173 ? -27.451 3.234 11.613 1.00 78.06 173 THR A O 1
ATOM 1291 N N . ARG A 1 174 ? -25.793 2.239 10.470 1.00 78.44 174 ARG A N 1
ATOM 1292 C CA . ARG A 1 174 ? -24.910 3.413 10.490 1.00 78.44 174 ARG A CA 1
ATOM 1293 C C . ARG A 1 174 ? -25.274 4.417 9.404 1.00 78.44 174 ARG A C 1
ATOM 1295 O O . ARG A 1 174 ? -25.593 4.045 8.284 1.00 78.44 174 ARG A O 1
ATOM 1302 N N . VAL A 1 175 ? -25.246 5.702 9.762 1.00 73.00 175 VAL A N 1
ATOM 1303 C CA . VAL A 1 175 ? -25.679 6.801 8.881 1.00 73.00 175 VAL A CA 1
ATOM 1304 C C . VAL A 1 175 ? -24.677 7.035 7.749 1.00 73.00 175 VAL A C 1
ATOM 1306 O O . VAL A 1 175 ? -25.071 7.340 6.627 1.00 73.00 175 VAL A O 1
ATOM 1309 N N . HIS A 1 176 ? -23.389 6.844 8.026 1.00 76.00 176 HIS A N 1
ATOM 1310 C CA . HIS A 1 176 ? -22.322 6.953 7.042 1.00 76.00 176 HIS A CA 1
ATOM 1311 C C . HIS A 1 176 ? -21.826 5.550 6.685 1.00 76.00 176 HIS A C 1
ATOM 1313 O O . HIS A 1 176 ? -21.661 4.701 7.559 1.00 76.00 176 HIS A O 1
ATOM 1319 N N . ARG A 1 177 ? -21.628 5.299 5.383 1.00 82.75 177 ARG A N 1
ATOM 1320 C CA . ARG A 1 177 ? -20.993 4.071 4.867 1.00 82.75 177 ARG A CA 1
ATOM 1321 C C . ARG A 1 177 ? -21.693 2.772 5.301 1.00 82.75 177 ARG A C 1
ATOM 1323 O O . ARG A 1 177 ? -21.069 1.735 5.517 1.00 82.75 177 ARG A O 1
ATOM 1330 N N . SER A 1 178 ? -23.018 2.843 5.437 1.00 87.56 178 SER A N 1
ATOM 1331 C CA . SER A 1 178 ? -23.871 1.732 5.858 1.00 87.56 178 SER A CA 1
ATOM 1332 C C . SER A 1 178 ? -23.640 0.476 5.019 1.00 87.56 178 SER A C 1
ATOM 1334 O O . SER A 1 178 ? -23.698 0.518 3.791 1.00 87.56 178 SER A O 1
ATOM 1336 N N . GLY A 1 179 ? -23.403 -0.659 5.679 1.00 87.12 179 GLY A N 1
ATOM 1337 C CA . GLY A 1 179 ? -23.220 -1.941 4.999 1.00 87.12 179 GLY A CA 1
ATOM 1338 C C . GLY A 1 179 ? -21.918 -2.078 4.204 1.00 87.12 179 GLY A C 1
ATOM 1339 O O . GLY A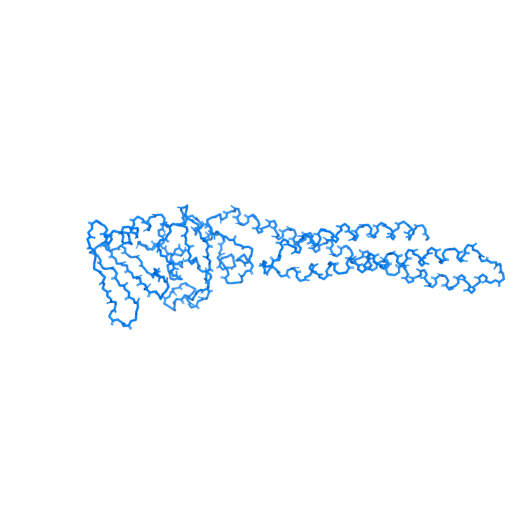 1 179 ? -21.732 -3.115 3.562 1.00 87.12 179 GLY A O 1
ATOM 1340 N N . GLU A 1 180 ? -21.020 -1.093 4.241 1.00 89.19 180 GLU A N 1
ATOM 1341 C CA . GLU A 1 180 ? -19.724 -1.191 3.576 1.00 89.19 180 GLU A CA 1
ATOM 1342 C C . GLU A 1 180 ? -18.787 -2.169 4.291 1.00 89.19 180 GLU A C 1
ATOM 1344 O O . GLU A 1 180 ? -18.812 -2.317 5.516 1.00 89.19 180 GLU A O 1
ATOM 1349 N N . TRP A 1 181 ? -17.936 -2.826 3.505 1.00 88.62 181 TRP A N 1
ATOM 1350 C CA . TRP A 1 181 ? -16.782 -3.560 4.010 1.00 88.62 181 TRP A CA 1
ATOM 1351 C C . TRP A 1 181 ? -15.589 -2.620 4.125 1.00 88.62 181 TRP A C 1
ATOM 1353 O O . TRP A 1 181 ? -15.327 -1.817 3.224 1.00 88.62 181 TRP A O 1
ATOM 1363 N N . LEU A 1 182 ? -14.877 -2.721 5.241 1.00 87.50 182 LEU A N 1
ATOM 1364 C CA . LEU A 1 182 ? -13.675 -1.943 5.495 1.00 87.50 182 LEU A CA 1
ATOM 1365 C C . LEU A 1 182 ? -12.694 -2.711 6.373 1.00 87.50 182 LEU A C 1
ATOM 1367 O O . LEU A 1 182 ? -13.082 -3.581 7.159 1.00 87.50 182 LEU A O 1
ATOM 1371 N N . TYR A 1 183 ? -11.417 -2.365 6.247 1.00 91.31 183 TYR A N 1
ATOM 1372 C CA . TYR A 1 183 ? -10.394 -2.823 7.174 1.00 91.31 183 TYR A CA 1
ATOM 1373 C C . TYR A 1 183 ? -10.481 -2.052 8.490 1.00 91.31 183 TYR A C 1
ATOM 1375 O O . TYR A 1 183 ? -10.347 -0.830 8.528 1.00 91.31 183 TYR A O 1
ATOM 1383 N N . VAL A 1 184 ? -10.683 -2.792 9.577 1.00 88.94 184 VAL A N 1
ATOM 1384 C CA . VAL A 1 184 ? -10.705 -2.287 10.951 1.00 88.94 184 VAL A CA 1
ATOM 1385 C C . VAL A 1 184 ? -9.448 -2.750 11.680 1.00 88.94 184 VAL A C 1
ATOM 1387 O O . VAL A 1 184 ? -8.977 -3.859 11.416 1.00 88.94 184 VAL A O 1
ATOM 1390 N N . PRO A 1 185 ? -8.903 -1.965 12.620 1.00 89.50 185 PRO A N 1
ATOM 1391 C CA . PRO A 1 185 ? -7.854 -2.441 13.501 1.00 89.50 185 PRO A CA 1
ATOM 1392 C C . PRO A 1 185 ? -8.377 -3.647 14.277 1.00 89.50 185 PRO A C 1
ATOM 1394 O O . PRO A 1 185 ? -9.351 -3.556 15.007 1.00 89.50 185 PRO A O 1
ATOM 1397 N N . GLU A 1 186 ? -7.747 -4.797 14.127 1.00 86.50 186 GLU A N 1
ATOM 1398 C CA . GLU A 1 186 ? -8.112 -5.989 14.881 1.00 86.50 186 GLU A CA 1
ATOM 1399 C C . GLU A 1 186 ? -7.529 -5.928 16.293 1.00 86.50 186 GLU A C 1
ATOM 1401 O O . GLU A 1 186 ? -8.160 -6.320 17.278 1.00 86.50 186 GLU A O 1
ATOM 1406 N N . THR A 1 187 ? -6.280 -5.480 16.383 1.00 84.12 187 THR A N 1
ATOM 1407 C CA . THR A 1 187 ? -5.546 -5.377 17.636 1.00 84.12 187 THR A CA 1
ATOM 1408 C C . THR A 1 187 ? -4.808 -4.054 17.682 1.00 84.12 187 THR A C 1
ATOM 1410 O O . THR A 1 187 ? -4.173 -3.632 16.713 1.00 84.12 187 THR A O 1
ATOM 1413 N N . LEU A 1 188 ? -4.891 -3.401 18.836 1.00 87.62 188 LEU A N 1
ATOM 1414 C CA . LEU A 1 188 ? -4.091 -2.229 19.147 1.00 87.62 188 LEU A CA 1
ATOM 1415 C C . LEU A 1 188 ? -3.090 -2.608 20.238 1.00 87.62 188 LEU A C 1
ATOM 1417 O O . LEU A 1 188 ? -3.411 -3.349 21.171 1.00 87.62 188 LEU A O 1
ATOM 1421 N N . LYS A 1 189 ? -1.869 -2.086 20.145 1.00 86.12 189 LYS A N 1
ATOM 1422 C CA . LYS A 1 189 ? -0.828 -2.305 21.150 1.00 86.12 189 LYS A CA 1
ATOM 1423 C C . LYS A 1 189 ? -1.339 -1.890 22.532 1.00 86.12 189 LYS A C 1
ATOM 1425 O O . LYS A 1 189 ? -1.810 -0.768 22.701 1.00 86.12 189 LYS A O 1
ATOM 1430 N N . ASN A 1 190 ? -1.203 -2.773 23.522 1.00 79.50 190 ASN A N 1
ATOM 1431 C CA . ASN A 1 190 ? -1.656 -2.562 24.903 1.00 79.50 190 ASN A CA 1
ATOM 1432 C C . ASN A 1 190 ? -3.169 -2.300 25.057 1.00 79.50 190 ASN A C 1
ATOM 1434 O O . ASN A 1 190 ? -3.567 -1.692 26.046 1.00 79.50 190 ASN A O 1
ATOM 1438 N N . PHE A 1 191 ? -4.012 -2.748 24.118 1.00 81.94 191 PHE A N 1
ATOM 1439 C CA . PHE A 1 191 ? -5.469 -2.609 24.200 1.00 81.94 191 PHE A CA 1
ATOM 1440 C C . PHE A 1 191 ? -6.145 -3.975 24.436 1.00 81.94 191 PHE A C 1
ATOM 1442 O O . PHE A 1 191 ? -5.911 -4.897 23.658 1.00 81.94 191 PHE A O 1
ATOM 1449 N N . PRO A 1 192 ? -6.957 -4.151 25.500 1.00 78.62 192 PRO A N 1
ATOM 1450 C CA . PRO A 1 192 ? -7.437 -5.468 25.935 1.00 78.62 192 PRO A CA 1
ATOM 1451 C C . PRO A 1 192 ? -8.610 -6.028 25.116 1.00 78.62 192 PRO A C 1
ATOM 1453 O O . PRO A 1 192 ? -9.035 -7.152 25.365 1.00 78.62 192 PRO A O 1
ATOM 1456 N N . TYR A 1 193 ? -9.140 -5.264 24.158 1.00 80.19 193 TYR A N 1
ATOM 1457 C CA . TYR A 1 193 ? -10.286 -5.651 23.333 1.00 80.19 193 TYR A CA 1
ATOM 1458 C C . TYR A 1 193 ? -9.985 -5.471 21.845 1.00 80.19 193 TYR A C 1
ATOM 1460 O O . TYR A 1 193 ? -9.102 -4.710 21.459 1.00 80.19 193 TYR A O 1
ATOM 1468 N N . GLN A 1 194 ? -10.755 -6.134 20.994 1.00 85.06 194 GLN A N 1
ATOM 1469 C CA . GLN A 1 194 ? -10.758 -5.832 19.563 1.00 85.06 194 GLN A CA 1
ATOM 1470 C C . GLN A 1 194 ? -11.814 -4.764 19.289 1.00 85.06 194 GLN A C 1
ATOM 1472 O O . GLN A 1 194 ? -12.946 -4.939 19.748 1.00 85.06 194 GLN A O 1
ATOM 1477 N N . PRO A 1 195 ? -11.510 -3.661 1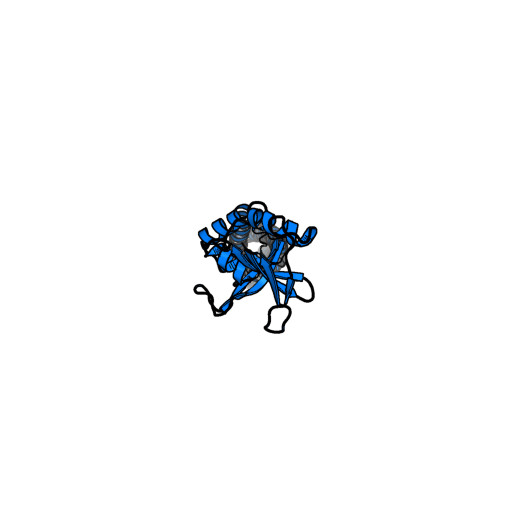8.592 1.00 83.50 195 PRO A N 1
ATOM 1478 C CA . PRO A 1 195 ? -12.554 -2.740 18.180 1.00 83.50 195 PRO A CA 1
ATOM 1479 C C . PRO A 1 195 ? -13.354 -3.362 17.028 1.00 83.50 195 PRO A C 1
ATOM 1481 O O . PRO A 1 195 ? -12.800 -3.904 16.074 1.00 83.50 195 PRO A O 1
ATOM 1484 N N . SER A 1 196 ? -14.681 -3.311 17.125 1.00 85.25 196 SER A N 1
ATOM 1485 C CA . SER A 1 196 ? -15.558 -3.675 16.009 1.00 85.25 196 SER A CA 1
ATOM 1486 C C . SER A 1 196 ? -15.536 -2.609 14.907 1.00 85.25 196 SER A C 1
ATOM 1488 O O . SER A 1 196 ? -15.101 -1.477 15.127 1.00 85.25 196 SER A O 1
ATOM 1490 N N . ALA A 1 197 ? -16.072 -2.945 13.728 1.00 86.62 197 ALA A N 1
ATOM 1491 C CA . ALA A 1 197 ? -16.271 -1.971 12.651 1.00 86.62 197 ALA A CA 1
ATOM 1492 C C . ALA A 1 197 ? -17.117 -0.776 13.080 1.00 86.62 197 ALA A C 1
ATOM 1494 O O . ALA A 1 197 ? -16.848 0.343 12.663 1.00 86.62 197 ALA A O 1
ATOM 1495 N N . GLU A 1 198 ? -18.089 -1.014 13.955 1.00 83.75 198 GLU A N 1
ATOM 1496 C CA . GLU A 1 198 ? -18.927 0.020 14.545 1.00 83.75 198 GLU A CA 1
ATOM 1497 C C . GLU A 1 198 ? -18.097 1.017 15.365 1.00 83.75 198 GLU A C 1
ATOM 1499 O O . GLU A 1 198 ? -18.116 2.208 15.072 1.00 83.75 198 GLU A O 1
ATOM 1504 N N . VAL A 1 199 ? -17.284 0.530 16.312 1.00 83.81 199 VAL A N 1
ATOM 1505 C CA . VAL A 1 199 ? -16.390 1.386 17.116 1.00 83.81 199 VAL A CA 1
ATOM 1506 C C . VAL A 1 199 ? -15.383 2.118 16.238 1.00 83.81 199 VAL A C 1
ATOM 1508 O O . VAL A 1 199 ? -15.137 3.303 16.446 1.00 83.81 199 VAL A O 1
ATOM 1511 N N . PHE A 1 200 ? -14.789 1.425 15.265 1.00 86.81 200 PHE A N 1
ATOM 1512 C CA . PHE A 1 200 ? -13.828 2.025 14.345 1.00 86.81 200 PHE A CA 1
ATOM 1513 C C . PHE A 1 200 ? -14.450 3.153 13.518 1.00 86.81 200 PHE A C 1
ATOM 1515 O O . PHE A 1 200 ? -13.864 4.226 13.384 1.00 86.81 200 PHE A O 1
ATOM 1522 N N . HIS A 1 201 ? -15.646 2.927 12.982 1.00 86.38 201 HIS A N 1
ATOM 1523 C CA . HIS A 1 201 ? -16.381 3.948 12.257 1.00 86.38 201 HIS A CA 1
ATOM 1524 C C . HIS A 1 201 ? -16.702 5.132 13.172 1.00 86.38 201 HIS A C 1
ATOM 1526 O O . HIS A 1 201 ? -16.346 6.271 12.875 1.00 86.38 201 HIS A O 1
ATOM 1532 N N . ASP A 1 202 ? -17.283 4.885 14.340 1.00 82.25 202 ASP A N 1
ATOM 1533 C CA . ASP A 1 202 ? -17.638 5.969 15.253 1.00 82.25 202 ASP A CA 1
ATOM 1534 C C . ASP A 1 202 ? -16.382 6.717 15.753 1.00 82.25 202 ASP A C 1
ATOM 1536 O O . ASP A 1 202 ? -16.436 7.906 16.063 1.00 82.25 202 ASP A O 1
ATOM 1540 N N . TRP A 1 203 ? -15.205 6.079 15.755 1.00 85.25 203 TRP A N 1
ATOM 1541 C CA . TRP A 1 203 ? -13.931 6.766 15.971 1.00 85.25 203 TRP A CA 1
ATOM 1542 C C . TRP A 1 203 ? -13.578 7.764 14.887 1.00 85.25 203 TRP A C 1
ATOM 1544 O O . TRP A 1 203 ? -13.071 8.831 15.216 1.00 85.25 203 TRP A O 1
ATOM 1554 N N . ILE A 1 204 ? -13.809 7.459 13.623 1.00 86.06 204 ILE A N 1
ATOM 1555 C CA . ILE A 1 204 ? -13.456 8.382 12.548 1.00 86.06 204 ILE A CA 1
ATOM 1556 C C . ILE A 1 204 ? -14.505 9.492 12.440 1.00 86.06 204 ILE A C 1
ATOM 1558 O O . ILE A 1 204 ? -14.138 10.662 12.370 1.00 86.06 204 ILE A O 1
ATOM 1562 N N . TRP A 1 205 ? -15.794 9.147 12.488 1.00 81.06 205 TRP A N 1
ATOM 1563 C CA . TRP A 1 205 ? -16.872 10.083 12.146 1.00 81.06 205 TRP A CA 1
ATOM 1564 C C . TRP A 1 205 ? -17.603 10.697 13.337 1.00 81.06 205 TRP A C 1
ATOM 1566 O O . TRP A 1 205 ? -18.197 11.764 13.187 1.00 81.06 205 TRP A O 1
ATOM 1576 N N . GLU A 1 206 ? -17.603 10.066 14.511 1.00 72.62 206 GLU A N 1
ATOM 1577 C CA . GLU A 1 206 ? -18.542 10.442 15.564 1.00 72.62 206 GLU A CA 1
ATOM 1578 C C . GLU A 1 206 ? -17.904 11.273 16.689 1.00 72.62 206 GLU A C 1
ATOM 1580 O O . GLU A 1 206 ? -16.777 11.052 17.146 1.00 72.62 206 GLU A O 1
ATOM 1585 N N . SER A 1 207 ? -18.667 12.276 17.127 1.00 58.41 207 SER A N 1
ATOM 1586 C CA . SER A 1 207 ? -18.355 13.217 18.209 1.00 58.41 207 SER A CA 1
ATOM 1587 C C . SER A 1 207 ? -19.204 12.978 19.464 1.00 58.41 207 SER A C 1
ATOM 1589 O O . SER A 1 207 ? -19.108 13.735 20.434 1.00 58.41 207 SER A O 1
ATOM 1591 N N . ARG A 1 208 ? -20.064 11.947 19.458 1.00 57.38 208 ARG A N 1
ATOM 1592 C CA . ARG A 1 208 ? -20.946 11.627 20.590 1.00 57.38 208 ARG A CA 1
ATOM 1593 C C . ARG A 1 208 ? -20.127 11.268 21.826 1.00 57.38 208 ARG A C 1
ATOM 1595 O O . ARG A 1 208 ? -19.160 10.522 21.745 1.00 57.38 208 ARG A O 1
ATOM 1602 N N . ALA A 1 209 ? -20.563 11.737 22.994 1.00 51.50 209 ALA A N 1
ATOM 1603 C CA . ALA A 1 209 ? -19.902 11.444 24.262 1.00 51.50 209 ALA A CA 1
ATOM 1604 C C . ALA A 1 209 ? -19.746 9.923 24.485 1.00 51.50 209 ALA A C 1
ATOM 1606 O O . ALA A 1 209 ? -20.724 9.178 24.493 1.00 51.50 209 ALA A O 1
ATOM 1607 N N . GLY A 1 210 ? -18.502 9.466 24.664 1.00 56.28 210 GLY A N 1
ATOM 1608 C CA . GLY A 1 210 ? -18.148 8.055 24.873 1.00 56.28 210 GLY A CA 1
ATOM 1609 C C . GLY A 1 210 ? -17.628 7.345 23.618 1.00 56.28 210 GLY A C 1
ATOM 1610 O O . GLY A 1 210 ? -16.674 6.576 23.724 1.00 56.28 210 GLY A O 1
ATOM 1611 N N . HIS A 1 211 ? -18.149 7.681 22.436 1.00 63.94 211 HIS A N 1
ATOM 1612 C CA . HIS A 1 211 ? -17.611 7.219 21.154 1.00 63.94 211 HIS A CA 1
ATOM 1613 C C . HIS A 1 211 ? -16.596 8.219 20.604 1.00 63.94 211 HIS A C 1
ATOM 1615 O O . HIS A 1 211 ? -16.666 9.417 20.856 1.00 63.94 211 HIS A O 1
ATOM 1621 N N . GLY A 1 212 ? -15.572 7.723 19.915 1.00 64.69 212 GLY A N 1
ATOM 1622 C CA . GLY A 1 212 ? -14.559 8.591 19.312 1.00 64.69 212 GLY A CA 1
ATOM 1623 C C . GLY A 1 212 ? -13.632 9.330 20.278 1.00 64.69 212 GLY A C 1
ATOM 1624 O O . GLY A 1 212 ? -12.969 10.277 19.849 1.00 64.69 212 GLY A O 1
ATOM 1625 N N . GLN A 1 213 ? -13.530 8.891 21.538 1.00 76.75 213 GLN A N 1
ATOM 1626 C CA . GLN A 1 213 ? -12.436 9.307 22.420 1.00 76.75 213 GLN A CA 1
ATOM 1627 C C . GLN A 1 213 ? -11.095 8.712 21.974 1.00 76.75 213 GLN A C 1
ATOM 1629 O O . GLN A 1 213 ? -11.041 7.728 21.240 1.00 76.75 213 GLN A O 1
ATOM 1634 N N . ALA A 1 214 ? -10.001 9.301 22.455 1.00 84.69 214 ALA A N 1
ATOM 1635 C CA . ALA A 1 214 ? -8.682 8.728 22.250 1.00 84.69 214 ALA A CA 1
ATOM 1636 C C . ALA A 1 214 ? -8.569 7.337 22.908 1.00 84.69 214 ALA A C 1
ATOM 1638 O O . ALA A 1 214 ? -9.073 7.126 24.016 1.00 84.69 214 ALA A O 1
ATOM 1639 N N . ALA A 1 215 ? -7.862 6.403 22.267 1.00 83.62 215 ALA A N 1
ATOM 1640 C CA . ALA A 1 215 ? -7.699 5.023 22.735 1.00 83.62 215 ALA A CA 1
ATOM 1641 C C . ALA A 1 215 ? -7.113 4.950 24.157 1.00 83.62 215 ALA A C 1
ATOM 1643 O O . ALA A 1 215 ? -7.561 4.144 24.975 1.00 83.62 215 ALA A O 1
ATOM 1644 N N . GLY A 1 216 ? -6.184 5.854 24.488 1.00 82.94 216 GLY A N 1
ATOM 1645 C CA . GLY A 1 216 ? -5.633 5.976 25.839 1.00 82.94 216 GLY A CA 1
ATOM 1646 C C . GLY A 1 216 ? -6.695 6.289 26.900 1.00 82.94 216 GLY A C 1
ATOM 1647 O O . GLY A 1 216 ? -6.649 5.734 27.994 1.00 82.94 216 GLY A O 1
ATOM 1648 N N . VAL A 1 217 ? -7.707 7.103 26.574 1.00 80.50 217 VAL A N 1
ATOM 1649 C CA . VAL A 1 217 ? -8.816 7.399 27.496 1.00 80.50 217 VAL A CA 1
ATOM 1650 C C . VAL A 1 217 ? -9.694 6.163 27.680 1.00 80.50 217 VAL A C 1
ATOM 1652 O O . VAL A 1 217 ? -10.029 5.811 28.809 1.00 80.50 217 VAL A O 1
ATOM 1655 N N . MET A 1 218 ? -9.992 5.434 26.603 1.00 80.25 218 MET A N 1
ATOM 1656 C CA . MET A 1 218 ? -10.762 4.188 26.694 1.00 80.25 218 MET A CA 1
ATOM 1657 C C . MET A 1 218 ? -10.072 3.152 27.581 1.00 80.25 218 MET A C 1
ATOM 1659 O O . MET A 1 218 ? -10.726 2.493 28.388 1.00 80.25 218 MET A O 1
ATOM 1663 N N . LEU A 1 219 ? -8.745 3.055 27.510 1.00 78.00 219 LEU A N 1
ATOM 1664 C CA . LEU A 1 219 ? -7.968 2.159 28.361 1.00 78.00 219 LEU A CA 1
ATOM 1665 C C . LEU A 1 219 ? -8.097 2.434 29.852 1.00 78.00 219 LEU A C 1
ATOM 1667 O O . LEU A 1 219 ? -8.109 1.481 30.634 1.00 78.00 219 LEU A O 1
ATOM 1671 N N . THR A 1 220 ? -8.241 3.699 30.249 1.00 77.62 220 THR A N 1
ATOM 1672 C CA . THR A 1 220 ? -8.455 4.038 31.664 1.00 77.62 220 THR A CA 1
ATOM 1673 C C . THR A 1 220 ? -9.732 3.398 32.216 1.00 77.62 220 THR A C 1
ATOM 1675 O O . THR A 1 220 ? -9.759 2.984 33.375 1.00 77.62 220 THR A O 1
ATOM 1678 N N . TYR A 1 221 ? -10.759 3.232 31.374 1.00 74.56 221 TYR A N 1
ATOM 1679 C CA . TYR A 1 221 ? -12.014 2.577 31.736 1.00 74.56 221 TYR A CA 1
ATOM 1680 C C . TYR A 1 221 ? -11.965 1.059 31.546 1.00 74.56 221 TYR A C 1
ATOM 1682 O O . TYR A 1 221 ? -12.460 0.319 32.390 1.00 74.56 221 TYR A O 1
ATOM 1690 N N . LEU A 1 222 ? -11.356 0.587 30.456 1.00 76.25 222 LEU A N 1
ATOM 1691 C CA . LEU A 1 222 ? -11.371 -0.818 30.039 1.00 76.25 222 LEU A CA 1
ATOM 1692 C C . LEU A 1 222 ? -10.367 -1.702 30.799 1.00 76.25 222 LEU A C 1
ATOM 1694 O O . LEU A 1 222 ? -10.644 -2.879 31.041 1.00 76.25 222 LEU A O 1
ATOM 1698 N N . GLY A 1 223 ? -9.216 -1.157 31.200 1.00 71.94 223 GLY A N 1
ATOM 1699 C CA . GLY A 1 223 ? -8.170 -1.896 31.916 1.00 71.94 223 GLY A CA 1
ATOM 1700 C C . GLY A 1 223 ? -8.632 -2.476 33.264 1.00 71.94 223 GLY A C 1
ATOM 1701 O O . GLY A 1 223 ? -8.468 -3.679 33.491 1.00 71.94 223 GLY A O 1
ATOM 1702 N N . PRO A 1 224 ? -9.254 -1.674 34.155 1.00 72.19 224 PRO A N 1
ATOM 1703 C CA . PRO A 1 224 ? -9.798 -2.164 35.425 1.00 72.19 224 PRO A CA 1
ATOM 1704 C C . PRO A 1 224 ? -10.894 -3.226 35.268 1.00 72.19 224 PRO A C 1
ATOM 1706 O O . PRO A 1 224 ? -10.974 -4.136 36.094 1.00 72.19 224 PRO A O 1
ATOM 1709 N N . ILE A 1 225 ? -11.687 -3.158 34.195 1.00 70.88 225 ILE A N 1
ATOM 1710 C CA . ILE A 1 225 ? -12.738 -4.142 33.902 1.00 70.88 225 ILE A CA 1
ATOM 1711 C C . ILE A 1 225 ? -12.102 -5.508 33.658 1.00 70.88 225 ILE A C 1
ATOM 1713 O O . ILE A 1 225 ? -12.432 -6.479 34.335 1.00 70.88 225 ILE A O 1
ATOM 1717 N N . HIS A 1 226 ? -11.129 -5.562 32.745 1.00 66.81 226 HIS A N 1
ATOM 1718 C CA . HIS A 1 226 ? -10.470 -6.807 32.359 1.00 66.81 226 HIS A CA 1
ATOM 1719 C C . HIS A 1 226 ? -9.611 -7.398 33.492 1.00 66.81 226 HIS A C 1
ATOM 1721 O O . HIS A 1 226 ? -9.657 -8.598 33.744 1.00 66.81 226 HIS A O 1
ATOM 1727 N N . GLY A 1 227 ? -8.828 -6.567 34.192 1.00 66.12 227 GLY A N 1
ATOM 1728 C CA . GLY A 1 227 ? -7.849 -7.045 35.178 1.00 66.12 227 GLY A CA 1
ATOM 1729 C C . GLY A 1 227 ? -8.353 -7.143 36.619 1.00 66.12 227 GLY A C 1
ATOM 1730 O O . GLY A 1 227 ? -7.877 -7.986 37.375 1.00 66.12 227 GLY A O 1
ATOM 1731 N N . LYS A 1 228 ? -9.291 -6.279 37.027 1.00 66.25 228 LYS A N 1
ATOM 1732 C CA . LYS A 1 228 ? -9.727 -6.148 38.431 1.00 66.25 228 LYS A CA 1
ATOM 1733 C C . LYS A 1 228 ? -11.204 -6.476 38.645 1.00 66.25 228 LYS A C 1
ATOM 1735 O O . LYS A 1 228 ? -11.638 -6.499 39.791 1.00 66.25 228 LYS A O 1
ATOM 1740 N N . LYS A 1 229 ? -11.972 -6.720 37.574 1.00 69.62 229 LYS A N 1
ATOM 1741 C CA . LYS A 1 229 ? -13.440 -6.865 37.611 1.00 69.62 229 LYS A CA 1
ATOM 1742 C C . LYS A 1 229 ? -14.140 -5.656 38.257 1.00 69.62 229 LYS A C 1
ATOM 1744 O O . LYS A 1 229 ? -15.183 -5.792 38.893 1.00 69.62 229 LYS A O 1
ATOM 1749 N N . LEU A 1 230 ? -13.555 -4.467 38.089 1.00 67.62 230 LEU A N 1
ATOM 1750 C CA . LEU A 1 230 ? -14.086 -3.200 38.592 1.00 67.62 230 LEU A CA 1
ATOM 1751 C C . LEU A 1 230 ? -14.361 -2.248 37.432 1.00 67.62 230 LEU A C 1
ATOM 1753 O O . LEU A 1 230 ? -13.578 -2.166 36.489 1.00 67.62 230 LEU A O 1
ATOM 1757 N N . LEU A 1 231 ? -15.437 -1.478 37.543 1.00 66.50 231 LEU A N 1
ATOM 1758 C CA . LEU A 1 231 ? -15.788 -0.398 36.638 1.00 66.50 231 LEU A CA 1
ATOM 1759 C C . LEU A 1 231 ? -16.000 0.877 37.453 1.00 66.50 231 LEU A C 1
ATOM 1761 O O . LEU A 1 231 ? -16.797 0.896 38.384 1.00 66.50 231 LEU A O 1
ATOM 1765 N N . LEU A 1 232 ? -15.227 1.925 37.146 1.00 67.38 232 LEU A N 1
ATOM 1766 C CA . LEU A 1 232 ? -15.218 3.190 37.901 1.00 67.38 232 LEU A CA 1
ATOM 1767 C C . LEU A 1 232 ? -15.048 3.000 39.426 1.00 67.38 232 LEU A C 1
ATOM 1769 O O . LEU A 1 232 ? -15.621 3.736 40.221 1.00 67.38 232 LEU A O 1
ATOM 1773 N N . GLY A 1 233 ? -14.265 1.999 39.840 1.00 65.81 233 GLY A N 1
ATOM 1774 C CA . GLY A 1 233 ? -14.002 1.707 41.255 1.00 65.81 233 GLY A CA 1
ATOM 1775 C C . GLY A 1 233 ? -15.073 0.868 41.960 1.00 65.81 233 GLY A C 1
ATOM 1776 O O . GLY A 1 233 ? -14.882 0.535 43.126 1.00 65.81 233 GLY A O 1
ATOM 1777 N N . THR A 1 234 ? -16.148 0.467 41.273 1.00 66.12 234 THR A N 1
ATOM 1778 C CA . THR A 1 234 ? -17.186 -0.418 41.825 1.00 66.12 234 THR A CA 1
ATOM 1779 C C . THR A 1 234 ? -17.244 -1.758 41.081 1.00 66.12 234 THR A C 1
ATOM 1781 O O . THR A 1 234 ? -16.894 -1.822 39.900 1.00 66.12 234 THR A O 1
ATOM 1784 N N . PRO A 1 235 ? -17.643 -2.862 41.736 1.00 68.56 235 PRO A N 1
ATOM 1785 C CA . PRO A 1 235 ? -17.910 -4.117 41.041 1.00 68.56 235 PRO A CA 1
ATOM 1786 C C . PRO A 1 235 ? -19.039 -3.935 40.024 1.00 68.56 235 PRO A C 1
ATOM 1788 O O . PRO A 1 235 ? -20.076 -3.357 40.341 1.00 68.56 235 PRO A O 1
ATOM 1791 N N . TYR A 1 236 ? -18.853 -4.448 38.812 1.00 68.06 236 TYR A N 1
ATOM 1792 C CA . TYR A 1 236 ? -19.902 -4.470 37.794 1.00 68.06 236 TYR A CA 1
ATOM 1793 C C . TYR A 1 236 ? -20.464 -5.882 37.639 1.00 68.06 236 TYR A C 1
ATOM 1795 O O . TYR A 1 236 ? -19.793 -6.876 37.925 1.00 68.06 236 TYR A O 1
ATOM 1803 N N . THR A 1 237 ? -21.697 -5.977 37.152 1.00 65.62 237 THR A N 1
ATOM 1804 C CA . THR A 1 237 ? -22.325 -7.256 36.822 1.00 65.62 237 THR A CA 1
ATOM 1805 C C . THR A 1 237 ? -22.242 -7.508 35.323 1.00 65.62 237 THR A C 1
ATOM 1807 O O . THR A 1 237 ? -22.532 -6.638 34.497 1.00 65.62 237 THR A O 1
ATOM 1810 N N . TRP A 1 238 ? -21.818 -8.721 34.974 1.00 66.56 238 TRP A N 1
ATOM 1811 C CA . TRP A 1 238 ? -21.982 -9.248 33.629 1.00 66.56 238 TRP A CA 1
ATOM 1812 C C . TRP A 1 238 ? -23.439 -9.656 33.465 1.00 66.56 238 TRP A C 1
ATOM 1814 O O . TRP A 1 238 ? -23.909 -10.572 34.137 1.00 66.56 238 TRP A O 1
ATOM 1824 N N . VAL A 1 239 ? -24.146 -8.974 32.577 1.00 66.81 239 VAL A N 1
ATOM 1825 C CA . VAL A 1 239 ? -25.499 -9.354 32.191 1.00 66.81 239 VAL A CA 1
ATOM 1826 C C . VAL A 1 239 ? -25.394 -9.934 30.793 1.00 66.81 239 VAL A C 1
ATOM 1828 O O . VAL A 1 239 ? -25.015 -9.235 29.853 1.00 66.81 239 VAL A O 1
ATOM 1831 N N . GLN A 1 240 ? -25.675 -11.225 30.649 1.00 63.09 240 GLN A N 1
ATOM 1832 C CA . GLN A 1 240 ? -25.842 -11.802 29.322 1.00 63.09 240 GLN A CA 1
ATOM 1833 C C . GLN A 1 240 ? -27.006 -11.074 28.646 1.00 63.09 240 GLN A C 1
ATOM 1835 O O . GLN A 1 240 ? -28.074 -10.922 29.243 1.00 63.09 240 GLN A O 1
ATOM 1840 N N . ALA A 1 241 ? -26.783 -10.569 27.437 1.00 60.38 241 ALA A N 1
ATOM 1841 C CA . ALA A 1 241 ? -27.825 -9.873 26.709 1.00 60.38 241 ALA A CA 1
ATOM 1842 C C . ALA A 1 241 ? -28.968 -10.861 26.393 1.00 60.38 241 ALA A C 1
ATOM 1844 O O . ALA A 1 241 ? -28.736 -12.039 26.094 1.00 60.38 241 ALA A O 1
ATOM 1845 N N . THR A 1 242 ? -30.209 -10.398 26.554 1.00 53.50 242 THR A N 1
ATOM 1846 C CA . THR A 1 242 ? -31.439 -11.212 26.541 1.00 53.50 242 THR A CA 1
ATOM 1847 C C . THR A 1 242 ? -31.704 -11.895 25.192 1.00 53.50 242 THR A C 1
ATOM 1849 O O . THR A 1 242 ? -32.520 -12.806 25.102 1.00 53.50 242 THR A O 1
ATOM 1852 N N . ASP A 1 243 ? -30.993 -11.469 24.153 1.00 55.53 243 ASP A N 1
ATOM 1853 C CA . ASP A 1 243 ? -31.053 -11.859 22.745 1.00 55.53 243 ASP A CA 1
ATOM 1854 C C . ASP A 1 243 ? -30.259 -13.136 22.397 1.00 55.53 243 ASP A C 1
ATOM 1856 O O . ASP A 1 243 ? -30.177 -13.522 21.233 1.00 55.53 243 ASP A O 1
ATOM 1860 N N . GLY A 1 244 ? -29.746 -13.864 23.396 1.00 50.16 244 GLY A N 1
ATOM 1861 C CA . GLY A 1 244 ? -29.462 -15.295 23.233 1.00 50.16 244 GLY A CA 1
ATOM 1862 C C . GLY A 1 244 ? -28.336 -15.640 22.254 1.00 50.16 244 GLY A C 1
ATOM 1863 O O . GLY A 1 244 ? -28.413 -16.644 21.558 1.00 50.16 244 GLY A O 1
ATOM 1864 N N . ASN A 1 245 ? -27.269 -14.845 22.212 1.00 54.19 245 ASN A N 1
ATOM 1865 C CA . ASN A 1 245 ? -26.038 -15.167 21.486 1.00 54.19 245 ASN A CA 1
ATOM 1866 C C . ASN A 1 245 ? -24.902 -14.333 22.056 1.00 54.19 245 ASN A C 1
ATOM 1868 O O . ASN A 1 245 ? -25.009 -13.132 21.904 1.00 54.19 245 ASN A O 1
ATOM 1872 N N . ARG A 1 246 ? -23.871 -14.942 22.679 1.00 59.81 246 ARG A N 1
ATOM 1873 C CA . ARG A 1 246 ? -22.495 -14.441 23.008 1.00 59.81 246 ARG A CA 1
ATOM 1874 C C . ARG A 1 246 ? -22.253 -12.949 23.337 1.00 59.81 246 ARG A C 1
ATOM 1876 O O . ARG A 1 246 ? -21.107 -12.528 23.474 1.00 59.81 246 ARG A O 1
ATOM 1883 N N . ASN A 1 247 ? -23.302 -12.178 23.528 1.00 61.44 247 ASN A N 1
ATOM 1884 C CA . ASN A 1 247 ? -23.342 -10.754 23.741 1.00 61.44 247 ASN A CA 1
ATOM 1885 C C . ASN A 1 247 ? -23.463 -10.578 25.239 1.00 61.44 247 ASN A C 1
ATOM 1887 O O . ASN A 1 247 ? -24.401 -11.059 25.880 1.00 61.44 247 ASN A O 1
ATOM 1891 N N . TRP A 1 248 ? -22.468 -9.921 25.799 1.00 64.31 248 TRP A N 1
ATOM 1892 C CA . TRP A 1 248 ? -22.372 -9.658 27.210 1.00 64.31 248 TRP A CA 1
ATOM 1893 C C . TRP A 1 248 ? -22.381 -8.153 27.406 1.00 64.31 248 TRP A C 1
ATOM 1895 O O . TRP A 1 248 ? -21.601 -7.404 26.817 1.00 64.31 248 TRP A O 1
ATOM 1905 N N . LYS A 1 249 ? -23.295 -7.698 28.250 1.00 68.06 249 LYS A N 1
ATOM 1906 C CA . LYS A 1 249 ? -23.386 -6.307 28.647 1.00 68.06 249 LYS A CA 1
ATOM 1907 C C . LYS A 1 249 ? -22.713 -6.151 29.997 1.00 68.06 249 LYS A C 1
ATOM 1909 O O . LYS A 1 249 ? -23.053 -6.838 30.961 1.00 68.06 249 LYS A O 1
ATOM 1914 N N . VAL A 1 250 ? -21.778 -5.217 30.073 1.00 67.38 250 VAL A N 1
ATOM 1915 C CA . VAL A 1 250 ? -21.315 -4.685 31.348 1.00 67.38 250 VAL A CA 1
ATOM 1916 C C . VAL A 1 250 ? -22.201 -3.488 31.666 1.00 67.38 250 VAL A C 1
ATOM 1918 O O . VAL A 1 250 ? -22.181 -2.475 30.962 1.00 67.38 250 VAL A O 1
ATOM 1921 N N . SER A 1 251 ? -23.030 -3.635 32.699 1.00 61.69 251 SER A N 1
ATOM 1922 C CA . SER A 1 251 ? -23.941 -2.584 33.149 1.00 61.69 251 SER A CA 1
ATOM 1923 C C . SER A 1 251 ? -23.385 -1.913 34.402 1.00 61.69 251 SER A C 1
ATOM 1925 O O . SER A 1 251 ? -23.098 -2.584 35.392 1.00 61.69 251 SER A O 1
ATOM 1927 N N . HIS A 1 252 ? -23.248 -0.588 34.366 1.00 63.03 252 HIS A N 1
ATOM 1928 C CA . HIS A 1 252 ? -22.854 0.256 35.494 1.00 63.03 252 HIS A CA 1
ATOM 1929 C C . HIS A 1 252 ? -23.743 1.514 35.524 1.00 63.03 252 HIS A C 1
ATOM 1931 O O . HIS A 1 252 ? -24.145 1.981 34.459 1.00 63.03 252 HIS A O 1
ATOM 1937 N N . PRO A 1 253 ? -24.045 2.107 36.698 1.00 63.12 253 PRO A N 1
ATOM 1938 C CA . PRO A 1 253 ? -24.955 3.258 36.801 1.00 63.12 253 PRO A CA 1
ATOM 1939 C C . PRO A 1 253 ? -24.598 4.451 35.904 1.00 63.12 253 PRO A C 1
ATOM 1941 O O . PRO A 1 253 ? -25.482 5.149 35.430 1.00 63.12 253 PRO A O 1
ATOM 1944 N N . ASN A 1 254 ? -23.303 4.645 35.640 1.00 64.38 254 ASN A N 1
ATOM 1945 C CA . ASN A 1 254 ? -22.775 5.773 34.858 1.00 64.38 254 ASN A CA 1
ATOM 1946 C C . ASN A 1 254 ? -22.203 5.365 33.488 1.00 64.38 254 ASN A C 1
ATOM 1948 O O . ASN A 1 254 ? -21.651 6.200 32.772 1.00 64.38 254 ASN A O 1
ATOM 1952 N N . LEU A 1 255 ? -22.240 4.074 33.141 1.00 67.19 255 LEU A N 1
ATOM 1953 C CA . LEU A 1 255 ? -21.612 3.574 31.921 1.00 67.19 255 LEU A CA 1
ATOM 1954 C C . LEU A 1 255 ? -22.294 2.303 31.410 1.00 67.19 255 LEU A C 1
ATOM 1956 O O . LEU A 1 255 ? -22.518 1.362 32.169 1.00 67.19 255 LEU A O 1
ATOM 1960 N N . VAL A 1 256 ? -22.528 2.239 30.101 1.00 67.88 256 VAL A N 1
ATOM 1961 C CA . VAL A 1 256 ? -22.951 1.015 29.418 1.00 67.88 256 VAL A CA 1
ATOM 1962 C C . VAL A 1 256 ? -21.890 0.570 28.423 1.00 67.88 256 VAL A C 1
ATOM 1964 O O . VAL A 1 256 ? -21.437 1.348 27.585 1.00 67.88 256 VAL A O 1
ATOM 1967 N N . LEU A 1 257 ? -21.536 -0.708 28.507 1.00 71.56 257 LEU A N 1
ATOM 1968 C CA . LEU A 1 257 ? -20.541 -1.364 27.672 1.00 71.56 257 LEU A CA 1
ATOM 1969 C C . LEU A 1 257 ? -21.144 -2.615 27.033 1.00 71.56 257 LEU A C 1
ATOM 1971 O O . LEU A 1 257 ? -21.517 -3.543 27.753 1.00 71.56 257 LEU A O 1
ATOM 1975 N N . ASN A 1 258 ? -21.211 -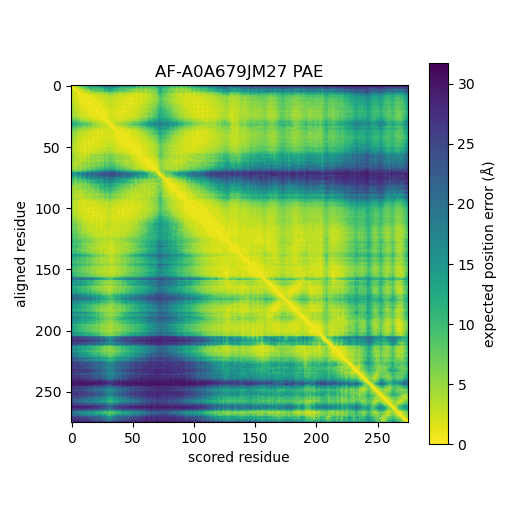2.659 25.700 1.00 71.38 258 ASN A N 1
ATOM 1976 C CA . ASN A 1 258 ? -21.604 -3.870 24.978 1.00 71.38 258 ASN A CA 1
ATOM 1977 C C . ASN A 1 258 ? -20.358 -4.555 24.414 1.00 71.38 258 ASN A C 1
ATOM 1979 O O . ASN A 1 258 ? -19.630 -3.983 23.596 1.00 71.38 258 ASN A O 1
ATOM 1983 N N . VAL A 1 259 ? -20.131 -5.792 24.854 1.00 68.50 259 VAL A N 1
ATOM 1984 C CA . VAL A 1 259 ? -18.985 -6.619 24.473 1.00 68.50 259 VAL A CA 1
ATOM 1985 C C . VAL A 1 259 ? -19.503 -7.954 23.944 1.00 68.50 259 VAL A C 1
ATOM 1987 O O . VAL A 1 259 ? -20.289 -8.624 24.608 1.00 68.50 259 VAL A O 1
ATOM 1990 N N . ILE A 1 260 ? -19.054 -8.383 22.766 1.00 66.38 260 ILE A N 1
ATOM 1991 C CA . ILE A 1 260 ? -19.267 -9.768 22.320 1.00 66.38 260 ILE A CA 1
ATOM 1992 C C . ILE A 1 260 ? -18.072 -10.585 22.781 1.00 66.38 260 ILE A C 1
ATOM 1994 O O . ILE A 1 260 ? -16.929 -10.242 22.490 1.00 66.38 260 ILE A O 1
ATOM 1998 N N . LEU A 1 261 ? -18.323 -11.686 23.480 1.00 59.78 261 LEU A N 1
ATOM 1999 C CA . LEU A 1 261 ? -17.295 -12.692 23.715 1.00 59.78 261 LEU A CA 1
ATOM 2000 C C . LEU A 1 261 ? -17.309 -13.645 22.521 1.00 59.78 261 LEU A C 1
ATOM 2002 O O . LEU A 1 261 ? -18.116 -14.573 22.471 1.00 59.78 261 LEU A O 1
ATOM 2006 N N . ASP A 1 262 ? -16.454 -13.403 21.531 1.00 54.06 262 ASP A N 1
ATOM 2007 C CA . ASP A 1 262 ? -16.216 -14.396 20.490 1.00 54.06 262 ASP A CA 1
ATOM 2008 C C . ASP A 1 262 ? -15.408 -15.576 21.069 1.00 54.06 262 ASP A C 1
ATOM 2010 O O . ASP A 1 262 ? -14.723 -15.449 22.084 1.00 54.06 262 ASP A O 1
ATOM 2014 N N . ARG A 1 263 ? -15.475 -16.747 20.423 1.00 46.47 263 ARG A N 1
ATOM 2015 C CA . ARG A 1 263 ? -14.795 -17.997 20.812 1.00 46.47 263 ARG A CA 1
ATOM 2016 C C . ARG A 1 263 ? -13.290 -17.841 21.026 1.00 46.47 263 ARG A C 1
ATOM 2018 O O . ARG A 1 263 ? -12.698 -18.693 21.683 1.00 46.47 263 ARG A O 1
ATOM 2025 N N . HIS A 1 264 ? -12.688 -16.787 20.483 1.00 55.12 264 HIS A N 1
ATOM 2026 C CA . HIS A 1 264 ? -11.255 -16.548 20.563 1.00 55.12 264 HIS A CA 1
ATOM 2027 C C . HIS A 1 264 ? -10.885 -15.256 21.309 1.00 55.12 264 HIS A C 1
ATOM 2029 O O . HIS A 1 264 ? -9.775 -15.197 21.839 1.00 55.12 264 HIS A O 1
ATOM 2035 N N . LYS A 1 265 ? -11.758 -14.230 21.367 1.00 62.25 265 LYS A N 1
ATOM 2036 C CA . LYS A 1 265 ? -11.425 -12.880 21.875 1.00 62.25 265 LYS A CA 1
ATOM 2037 C C . LYS A 1 265 ? -12.661 -12.088 22.349 1.00 62.25 265 LYS A C 1
ATOM 2039 O O . LYS A 1 265 ? -13.786 -12.366 21.945 1.00 62.25 265 LYS A O 1
ATOM 2044 N N . ALA A 1 266 ? -12.442 -11.066 23.181 1.00 73.06 266 ALA A N 1
ATOM 2045 C CA . ALA A 1 266 ? -13.468 -10.094 23.566 1.00 73.06 266 ALA A CA 1
ATOM 2046 C C . ALA A 1 266 ? -13.515 -8.922 22.559 1.00 73.06 266 ALA A C 1
ATOM 2048 O O . ALA A 1 266 ? -12.558 -8.153 22.437 1.00 73.06 266 ALA A O 1
ATOM 2049 N N . LEU A 1 267 ? -14.632 -8.791 21.845 1.00 79.75 267 LEU A N 1
ATOM 2050 C CA . LEU A 1 267 ? -14.902 -7.758 20.844 1.00 79.75 267 LEU A CA 1
ATOM 2051 C C . LEU A 1 267 ? -15.705 -6.612 21.470 1.00 79.75 267 LEU A C 1
ATOM 2053 O O . LEU A 1 267 ? -16.789 -6.822 22.012 1.00 79.75 267 LEU A O 1
ATOM 2057 N N . LEU A 1 268 ? -15.199 -5.388 21.362 1.00 80.56 268 LEU A N 1
ATOM 2058 C CA . LEU A 1 268 ? -15.875 -4.178 21.818 1.00 80.56 268 LEU A CA 1
ATOM 2059 C C . LEU A 1 268 ? -16.839 -3.672 20.733 1.00 80.56 268 LEU A C 1
ATOM 2061 O O . LEU A 1 268 ? -16.407 -3.283 19.644 1.00 80.56 268 LEU A O 1
ATOM 2065 N N . ILE A 1 269 ? -18.141 -3.655 21.034 1.00 75.00 269 ILE A N 1
ATOM 2066 C CA . ILE A 1 269 ? -19.181 -3.145 20.122 1.00 75.00 269 ILE A CA 1
ATOM 2067 C C . ILE A 1 269 ? -19.461 -1.674 20.398 1.00 75.00 269 ILE A C 1
ATOM 2069 O O . ILE A 1 269 ? -19.496 -0.868 19.478 1.00 75.00 269 ILE A O 1
ATOM 2073 N N . THR A 1 270 ? -19.683 -1.319 21.666 1.00 74.19 270 THR A N 1
ATOM 2074 C CA . THR A 1 270 ? -19.999 0.057 22.055 1.00 74.19 270 THR A CA 1
ATOM 2075 C C . THR A 1 270 ? -19.557 0.378 23.481 1.00 74.19 270 THR A C 1
ATOM 2077 O O . THR A 1 270 ? -19.499 -0.500 24.346 1.00 74.19 270 THR A O 1
ATOM 2080 N N . PHE A 1 271 ? -19.283 1.662 23.731 1.00 71.50 271 PHE A N 1
ATOM 2081 C CA . PHE A 1 271 ? -19.026 2.241 25.051 1.00 71.50 271 PHE A CA 1
ATOM 2082 C C . PHE A 1 271 ? -19.777 3.573 25.163 1.00 71.50 271 PHE A C 1
ATOM 2084 O O . PHE A 1 271 ? -19.531 4.492 24.386 1.00 71.50 271 PHE A O 1
ATOM 2091 N N . TYR A 1 272 ? -20.676 3.694 26.139 1.00 68.88 272 TYR A N 1
ATOM 2092 C CA . TYR A 1 272 ? -21.423 4.924 26.401 1.00 68.88 272 TYR A CA 1
ATOM 2093 C C . TYR A 1 272 ? -21.228 5.374 27.839 1.00 68.88 272 TYR A C 1
ATOM 2095 O O . TYR A 1 272 ? -21.495 4.609 28.768 1.00 68.88 272 TYR A O 1
ATOM 2103 N N . LYS A 1 273 ? -20.859 6.644 28.021 1.00 62.56 273 LYS A N 1
ATOM 2104 C CA . LYS A 1 273 ? -21.058 7.336 29.295 1.00 62.56 273 LYS A CA 1
ATOM 2105 C C . LYS A 1 273 ? -22.539 7.675 29.416 1.00 62.56 273 LYS A C 1
ATOM 2107 O O . LYS A 1 273 ? -23.090 8.312 28.523 1.00 62.56 273 LYS A O 1
ATOM 2112 N N . LEU A 1 274 ? -23.182 7.205 30.481 1.00 56.22 274 LEU A N 1
ATOM 2113 C CA . LEU A 1 274 ? -24.527 7.659 30.817 1.00 56.22 274 LEU A CA 1
ATOM 2114 C C . LEU A 1 274 ? -24.379 9.092 31.342 1.00 56.22 274 LEU A C 1
ATOM 2116 O O . LEU A 1 274 ? -23.545 9.332 32.220 1.00 56.22 274 LEU A O 1
ATOM 2120 N N . ASN A 1 275 ? -25.083 10.031 30.705 1.00 55.19 275 ASN A N 1
ATOM 2121 C CA . ASN A 1 275 ? -25.102 11.441 31.102 1.00 55.19 275 ASN A CA 1
ATOM 2122 C C . ASN A 1 275 ? -25.696 11.609 32.498 1.00 55.19 275 ASN A C 1
ATOM 2124 O O . ASN A 1 275 ? -26.732 10.958 32.760 1.00 55.19 275 ASN A O 1
#

Foldseek 3Di:
DVCLLVLLVVLLVLLVVLLVLLVVLLVVCVPLLDPLNVVSVVLNVLSVVSNVLSVVLNVLLVVLVVQQVPDDPVCNPVSPVVSVVSNVVSVVSSVVSVVSSVVSVVSSVVSVVVVVVQVVVCVLQVQACDDSNLCNPCQHCNNVDDPVLSNQLSVLQPPKHQNDWDWAFADQPDPPCRRDIHIARQDIVPQQAGEHPQLRVCLRPNPDAQGNHRSVVVCVQVVCCVPVCDGPNHHWDWDDPPPPAQWTWTDDPQKTWIWGDDPVGIYGNGIDGRD